Protein AF-A0A4Z2B6G8-F1 (afdb_monomer_lite)

Organism: NCBI:txid433685

InterPro domains:
  IPR023298 P-type ATPase, transmembrane domain superfamily [SSF81665] (41-210)
  IPR032630 P-type ATPase, C-terminal [PF16212] (20-217)

Structure (mmCIF, N/CA/C/O backbone):
data_AF-A0A4Z2B6G8-F1
#
_entry.id   AF-A0A4Z2B6G8-F1
#
loop_
_atom_site.group_PDB
_atom_site.id
_atom_site.type_symbol
_atom_site.label_atom_id
_atom_site.label_alt_id
_atom_site.label_comp_id
_atom_site.label_asym_id
_atom_site.label_entity_id
_atom_site.label_seq_id
_atom_site.pdbx_PDB_ins_code
_atom_site.Cartn_x
_atom_site.Cartn_y
_atom_site.Cartn_z
_atom_site.occupancy
_atom_site.B_iso_or_equiv
_atom_site.auth_seq_id
_atom_site.auth_comp_id
_atom_site.auth_asym_id
_atom_site.auth_atom_id
_atom_site.pdbx_PDB_model_num
ATOM 1 N N . MET A 1 1 ? 1.665 -6.417 37.816 1.00 79.56 1 MET A N 1
ATOM 2 C CA . MET A 1 1 ? 0.608 -7.002 36.961 1.00 79.56 1 MET A CA 1
ATOM 3 C C . MET A 1 1 ? 0.430 -6.187 35.689 1.00 79.56 1 MET A C 1
ATOM 5 O O . MET A 1 1 ? 0.751 -6.714 34.642 1.00 79.56 1 MET A O 1
ATOM 9 N N . ILE A 1 2 ? 0.016 -4.914 35.766 1.00 81.12 2 ILE A N 1
ATOM 10 C CA . ILE A 1 2 ? -0.262 -4.087 34.571 1.00 81.12 2 ILE A CA 1
ATOM 11 C C . ILE A 1 2 ? 0.989 -3.853 33.702 1.00 81.12 2 ILE A C 1
ATOM 13 O O . ILE A 1 2 ? 0.900 -4.005 32.498 1.00 81.12 2 ILE A O 1
ATOM 17 N N . GLN A 1 3 ? 2.161 -3.611 34.301 1.00 87.44 3 GLN A N 1
ATOM 18 C CA . GLN A 1 3 ? 3.431 -3.447 33.564 1.00 87.44 3 GLN A CA 1
ATOM 19 C C . GLN A 1 3 ? 4.037 -4.756 33.021 1.00 87.44 3 GLN A C 1
ATOM 21 O O . GLN A 1 3 ? 5.041 -4.718 32.323 1.00 87.44 3 GLN A O 1
ATOM 26 N N . VAL A 1 4 ? 3.491 -5.915 33.408 1.00 91.56 4 VAL A N 1
ATOM 27 C CA . VAL A 1 4 ? 3.991 -7.238 32.979 1.00 91.56 4 VAL A CA 1
ATOM 28 C C . VAL A 1 4 ? 3.137 -7.802 31.837 1.00 91.56 4 VAL A C 1
ATOM 30 O O . VAL A 1 4 ? 3.554 -8.742 31.174 1.00 91.56 4 VAL A O 1
ATOM 33 N N . ALA A 1 5 ? 1.940 -7.252 31.616 1.00 90.94 5 ALA A N 1
ATOM 34 C CA . ALA A 1 5 ? 1.075 -7.625 30.504 1.00 90.94 5 ALA A CA 1
ATOM 35 C C . ALA A 1 5 ? 1.494 -6.888 29.222 1.00 90.94 5 ALA A C 1
ATOM 37 O O . ALA A 1 5 ? 1.992 -5.769 29.303 1.00 90.94 5 ALA A O 1
ATOM 38 N N . ASP A 1 6 ? 1.218 -7.480 28.055 1.00 91.94 6 ASP A N 1
ATOM 39 C CA . ASP A 1 6 ? 1.527 -6.867 26.751 1.00 91.94 6 ASP A CA 1
ATOM 40 C C . ASP A 1 6 ? 0.758 -5.561 26.505 1.00 91.94 6 ASP A C 1
ATOM 42 O O . ASP A 1 6 ? 1.212 -4.696 25.762 1.00 91.94 6 ASP A O 1
ATOM 46 N N . VAL A 1 7 ? -0.422 -5.427 27.122 1.00 93.12 7 VAL A N 1
ATOM 47 C CA . VAL A 1 7 ? -1.233 -4.207 27.095 1.00 93.12 7 VAL A CA 1
ATOM 48 C C . VAL A 1 7 ? -1.781 -3.942 28.493 1.00 93.12 7 VAL A C 1
ATOM 50 O O . VAL A 1 7 ? -2.583 -4.715 29.029 1.00 93.12 7 VAL A O 1
ATOM 53 N N . GLY A 1 8 ? -1.375 -2.824 29.087 1.00 93.75 8 GLY A N 1
ATOM 54 C CA . GLY A 1 8 ? -1.833 -2.373 30.392 1.00 93.75 8 GLY A CA 1
ATOM 55 C C . GLY A 1 8 ? -3.041 -1.443 30.292 1.00 93.75 8 GLY A C 1
ATOM 56 O O . GLY A 1 8 ? -2.955 -0.367 29.705 1.00 93.75 8 GLY A O 1
ATOM 57 N N . VAL A 1 9 ? -4.163 -1.798 30.928 1.00 93.81 9 VAL A N 1
ATOM 58 C CA . VAL A 1 9 ? -5.347 -0.920 31.012 1.00 93.81 9 VAL A CA 1
ATOM 59 C C . VAL A 1 9 ? -5.620 -0.523 32.461 1.00 93.81 9 VAL A C 1
ATOM 61 O O . VAL A 1 9 ? -5.923 -1.370 33.302 1.00 93.81 9 VAL A O 1
ATOM 64 N N . GLY A 1 10 ? -5.530 0.773 32.755 1.00 93.00 10 GLY A N 1
ATOM 65 C CA . GLY A 1 10 ? -5.792 1.354 34.067 1.00 93.00 10 GLY A CA 1
ATOM 66 C C . GLY A 1 10 ? -7.204 1.927 34.167 1.00 93.00 10 GLY A C 1
ATOM 67 O O . GLY A 1 10 ? -7.692 2.582 33.245 1.00 93.00 10 GLY A O 1
ATOM 68 N N . ILE A 1 11 ? -7.871 1.714 35.305 1.00 92.38 11 ILE A N 1
ATOM 69 C CA . ILE A 1 11 ? -9.187 2.308 35.577 1.00 92.38 11 ILE A CA 1
ATOM 70 C C . ILE A 1 11 ? -9.002 3.590 36.392 1.00 92.38 11 ILE A C 1
ATOM 72 O O . ILE A 1 11 ? -8.518 3.550 37.522 1.00 92.38 11 ILE A O 1
ATOM 76 N N . SER A 1 12 ? -9.405 4.726 35.825 1.00 87.62 12 SER A N 1
ATOM 77 C CA . SER A 1 12 ? -9.367 6.028 36.489 1.00 87.62 12 SER A CA 1
ATOM 78 C C . SER A 1 12 ? -10.466 6.133 37.541 1.00 87.62 12 SER A C 1
ATOM 80 O O . SER A 1 12 ? -11.657 6.065 37.241 1.00 87.62 12 SER A O 1
ATOM 82 N N . GLY A 1 13 ? -10.039 6.294 38.790 1.00 83.56 13 GLY A N 1
ATOM 83 C CA . GLY A 1 13 ? -10.876 6.526 39.960 1.00 83.56 13 GLY A CA 1
ATOM 84 C C . GLY A 1 13 ? -10.099 7.320 41.010 1.00 83.56 13 GLY A C 1
ATOM 85 O O . GLY A 1 13 ? -8.887 7.490 40.884 1.00 83.56 13 GLY A O 1
ATOM 86 N N . GLN A 1 14 ? -10.792 7.791 42.048 1.00 74.50 14 GLN A N 1
ATOM 87 C CA . GLN A 1 14 ? -10.203 8.631 43.106 1.00 74.50 14 GLN A CA 1
ATOM 88 C C . GLN A 1 14 ? -9.035 7.947 43.843 1.00 74.50 14 GLN A C 1
ATOM 90 O O . GLN A 1 14 ? -8.103 8.615 44.272 1.00 74.50 14 GLN A O 1
ATOM 95 N N . GLU A 1 15 ? -9.045 6.615 43.931 1.00 74.50 15 GLU A N 1
ATOM 96 C CA . GLU A 1 15 ? -8.042 5.827 44.666 1.00 74.50 15 GLU A CA 1
ATOM 97 C C . GLU A 1 15 ? -6.977 5.188 43.749 1.00 74.50 15 GLU A C 1
ATOM 99 O O . GLU A 1 15 ? -5.921 4.765 44.207 1.00 74.50 15 GLU A O 1
ATOM 104 N N . GLY A 1 16 ? -7.229 5.126 42.436 1.00 71.31 16 GLY A N 1
ATOM 105 C CA . GLY A 1 16 ? -6.481 4.288 41.488 1.00 71.31 16 GLY A CA 1
ATOM 106 C C . GLY A 1 16 ? -5.464 5.012 40.599 1.00 71.31 16 GLY A C 1
ATOM 107 O O . GLY A 1 16 ? -5.000 4.424 39.622 1.00 71.31 16 GLY A O 1
ATOM 108 N N . MET A 1 17 ? -5.117 6.274 40.885 1.00 84.00 17 MET A N 1
ATOM 109 C CA . MET A 1 17 ? -4.319 7.116 39.973 1.00 84.00 17 MET A CA 1
ATOM 110 C C . MET A 1 17 ? -2.949 6.507 39.623 1.00 84.00 17 MET A C 1
ATOM 112 O O . MET A 1 17 ? -2.495 6.622 38.487 1.00 84.00 17 MET A O 1
ATOM 116 N N . GLN A 1 18 ? -2.310 5.800 40.561 1.00 86.75 18 GLN A N 1
ATOM 117 C CA . GLN A 1 18 ? -1.013 5.155 40.315 1.00 86.75 18 GLN A CA 1
ATOM 118 C C . GLN A 1 18 ? -1.088 4.059 39.242 1.00 86.75 18 GLN A C 1
ATOM 120 O O . GLN A 1 18 ? -0.186 3.953 38.415 1.00 86.75 18 GLN A O 1
ATOM 125 N N . ALA A 1 19 ? -2.174 3.278 39.207 1.00 87.12 19 ALA A N 1
ATOM 126 C CA . ALA A 1 19 ? -2.364 2.236 38.199 1.00 87.12 19 ALA A CA 1
ATOM 127 C C . ALA A 1 19 ? -2.596 2.827 36.801 1.00 87.12 19 ALA A C 1
ATOM 129 O O . ALA A 1 19 ? -2.151 2.253 35.814 1.00 87.12 19 ALA A O 1
ATOM 130 N N . VAL A 1 20 ? -3.252 3.988 36.726 1.00 90.31 20 VAL A N 1
ATOM 131 C CA . VAL A 1 20 ? -3.490 4.712 35.470 1.00 90.31 20 VAL A CA 1
ATOM 132 C C . VAL A 1 20 ? -2.199 5.293 34.902 1.00 90.31 20 VAL A C 1
ATOM 134 O O . VAL A 1 20 ? -1.940 5.153 33.712 1.00 90.31 20 VAL A O 1
ATOM 137 N N . MET A 1 21 ? -1.368 5.905 35.751 1.00 89.19 21 MET A N 1
ATOM 138 C CA . MET A 1 21 ? -0.072 6.461 35.339 1.00 89.19 21 MET A CA 1
ATOM 139 C C . MET A 1 21 ? 0.909 5.387 34.852 1.00 89.19 21 MET A C 1
ATOM 141 O O . MET A 1 21 ? 1.820 5.694 34.092 1.00 89.19 21 MET A O 1
ATOM 145 N N . ALA A 1 22 ? 0.718 4.138 35.280 1.00 89.75 22 ALA A N 1
ATOM 146 C CA . ALA A 1 22 ? 1.527 2.991 34.880 1.00 89.75 22 ALA A CA 1
ATOM 147 C C . ALA A 1 22 ? 0.883 2.129 33.769 1.00 89.75 22 ALA A C 1
ATOM 149 O O . ALA A 1 22 ? 1.360 1.019 33.536 1.00 89.75 22 ALA A O 1
ATOM 150 N N . SER A 1 23 ? -0.200 2.591 33.128 1.00 93.19 23 SER A N 1
ATOM 151 C CA . SER A 1 23 ? -0.947 1.854 32.091 1.00 93.19 23 SER A CA 1
ATOM 152 C C . SER A 1 23 ? -0.874 2.528 30.718 1.00 93.19 23 SER A C 1
ATOM 154 O O . SER A 1 23 ? -0.792 3.751 30.652 1.00 93.19 23 SER A O 1
ATOM 156 N N . ASP A 1 24 ? -0.985 1.750 29.637 1.00 93.62 24 ASP A N 1
ATOM 157 C CA . ASP A 1 24 ? -1.007 2.255 28.254 1.00 93.62 24 ASP A CA 1
ATOM 158 C C . ASP A 1 24 ? -2.326 2.966 27.925 1.00 93.62 24 ASP A C 1
ATOM 160 O O . ASP A 1 24 ? -2.352 3.975 27.220 1.00 93.62 24 ASP A O 1
ATOM 164 N N . PHE A 1 25 ? -3.439 2.452 28.463 1.00 93.69 25 PHE A N 1
ATOM 165 C CA . PHE A 1 25 ? -4.771 3.028 28.284 1.00 93.69 25 PHE A CA 1
ATOM 166 C C . PHE A 1 25 ? -5.443 3.332 29.621 1.00 93.69 25 PHE A C 1
ATOM 168 O O . PHE A 1 25 ? -5.613 2.455 30.466 1.00 93.69 25 PHE A O 1
ATOM 175 N N . ALA A 1 26 ? -5.931 4.564 29.763 1.00 93.12 26 ALA A N 1
ATOM 176 C CA . ALA A 1 26 ? -6.706 5.018 30.910 1.00 93.12 26 ALA A CA 1
ATOM 177 C C . ALA A 1 26 ? -8.209 5.012 30.591 1.00 93.12 26 ALA A C 1
ATOM 179 O O . ALA A 1 26 ? -8.680 5.788 29.758 1.00 93.12 26 ALA A O 1
ATOM 180 N N . LEU A 1 27 ? -8.990 4.171 31.271 1.00 93.50 27 LEU A N 1
ATOM 181 C CA . LEU A 1 27 ? -10.445 4.112 31.117 1.00 93.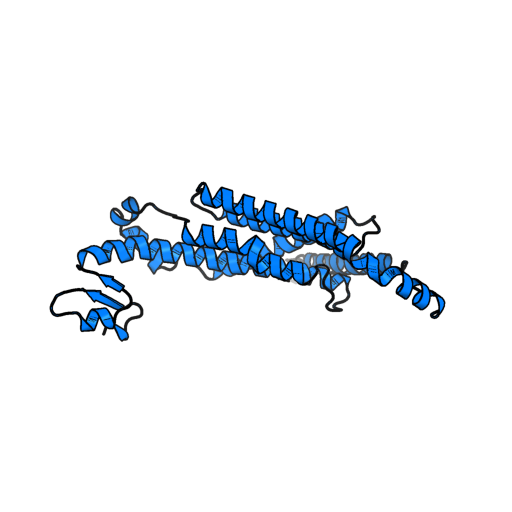50 27 LEU A CA 1
ATOM 182 C C . LEU A 1 27 ? -11.157 4.607 32.381 1.00 93.50 27 LEU A C 1
ATOM 184 O O . LEU A 1 27 ? -10.806 4.192 33.477 1.00 93.50 27 LEU A O 1
ATOM 188 N N . PRO A 1 28 ? -12.224 5.416 32.282 1.00 91.62 28 PRO A N 1
ATOM 189 C CA . PRO A 1 28 ? -12.945 5.884 33.469 1.00 91.62 28 PRO A CA 1
ATOM 190 C C . PRO A 1 28 ? -13.814 4.799 34.129 1.00 91.62 28 PRO A C 1
ATOM 192 O O . PRO A 1 28 ? -14.130 4.888 35.310 1.00 91.62 28 PRO A O 1
ATOM 195 N N . ARG A 1 29 ? -14.259 3.780 33.378 1.00 91.81 29 ARG A N 1
ATOM 196 C CA . ARG A 1 29 ? -15.064 2.649 33.880 1.00 91.81 29 ARG A CA 1
ATOM 197 C C . ARG A 1 29 ? -14.800 1.396 33.052 1.00 91.81 29 ARG A C 1
ATOM 199 O O . ARG A 1 29 ? -14.614 1.494 31.840 1.00 91.81 29 ARG A O 1
ATOM 206 N N . PHE A 1 30 ? -14.926 0.222 33.674 1.00 91.94 30 PHE A N 1
ATOM 207 C CA . PHE A 1 30 ? -14.687 -1.072 33.017 1.00 91.94 30 PHE A CA 1
ATOM 208 C C . PHE A 1 30 ? -15.581 -1.324 31.789 1.00 91.94 30 PHE A C 1
ATOM 210 O O . PHE A 1 30 ? -15.137 -1.926 30.821 1.00 91.94 30 PHE A O 1
ATOM 217 N N . ARG A 1 31 ? -16.811 -0.784 31.749 1.00 91.75 31 ARG A N 1
ATOM 218 C CA . ARG A 1 31 ? -17.720 -0.945 30.593 1.00 91.75 31 ARG A CA 1
ATOM 219 C C . ARG A 1 31 ? -17.148 -0.445 29.258 1.00 91.75 31 ARG A C 1
ATOM 221 O O . ARG A 1 31 ? -17.596 -0.888 28.207 1.00 91.75 31 ARG A O 1
ATOM 228 N N . TYR A 1 32 ? -16.197 0.492 29.279 1.00 93.19 32 TYR A N 1
ATOM 229 C CA . TYR A 1 32 ? -15.577 1.012 28.056 1.00 93.19 32 TYR A CA 1
ATOM 230 C C . TYR A 1 32 ? -14.506 0.078 27.486 1.00 93.19 32 TYR A C 1
ATOM 232 O O . TYR A 1 32 ? -14.171 0.202 26.309 1.00 93.19 32 TYR A O 1
ATOM 240 N N . LEU A 1 33 ? -14.039 -0.897 28.273 1.00 93.69 33 LEU A N 1
ATOM 241 C CA . LEU A 1 33 ? -13.072 -1.897 27.830 1.00 93.69 33 LEU A CA 1
ATOM 242 C C . LEU A 1 33 ? -13.621 -2.731 26.669 1.00 93.69 33 LEU A C 1
ATOM 244 O O . LEU A 1 33 ? -12.900 -2.991 25.712 1.00 93.69 33 LEU A O 1
ATOM 248 N N . GLN A 1 34 ? -14.916 -3.065 26.702 1.00 92.31 34 GLN A N 1
ATOM 249 C CA . GLN A 1 34 ? -15.580 -3.793 25.618 1.00 92.31 34 GLN A CA 1
ATOM 250 C C . GLN A 1 34 ? -15.470 -3.044 24.280 1.00 92.31 34 GLN A C 1
ATOM 252 O O . GLN A 1 34 ? -15.134 -3.642 23.264 1.00 92.31 34 GLN A O 1
ATOM 257 N N . LYS A 1 35 ? -15.710 -1.725 24.270 1.00 93.00 35 LYS A N 1
ATOM 258 C CA . LYS A 1 35 ? -15.603 -0.901 23.054 1.00 93.00 35 LYS A CA 1
ATOM 259 C C . LYS A 1 35 ? -14.148 -0.682 22.630 1.00 93.00 35 LYS A C 1
ATOM 261 O O . LYS A 1 35 ? -13.879 -0.582 21.434 1.00 93.00 35 LYS A O 1
ATOM 266 N N . LEU A 1 36 ? -13.222 -0.581 23.581 1.00 94.06 36 LEU A N 1
ATOM 267 C CA . LEU A 1 36 ? -11.797 -0.453 23.281 1.00 94.06 36 LEU A CA 1
ATOM 268 C C . LEU A 1 36 ? -11.283 -1.715 22.572 1.00 94.06 36 LEU A C 1
ATOM 270 O O . LEU A 1 36 ? -10.748 -1.611 21.476 1.00 94.06 36 LEU A O 1
ATOM 274 N N . LEU A 1 37 ? -11.525 -2.899 23.138 1.00 92.94 37 LEU A N 1
ATOM 275 C CA . LEU A 1 37 ? -11.052 -4.164 22.570 1.00 92.94 37 LEU A CA 1
ATOM 276 C C . LEU A 1 37 ? -11.779 -4.537 21.274 1.00 92.94 37 LEU A C 1
ATOM 278 O O . LEU A 1 37 ? -11.130 -4.694 20.244 1.00 92.94 37 LEU A O 1
ATOM 282 N N . LEU A 1 38 ? -13.114 -4.641 21.304 1.00 92.50 38 LEU A N 1
ATOM 283 C CA . LEU A 1 38 ? -13.868 -5.185 20.168 1.00 92.50 38 LEU A CA 1
ATOM 284 C C . LEU A 1 38 ? -13.871 -4.257 18.953 1.00 92.50 38 LEU A C 1
ATOM 286 O O . LEU A 1 38 ? -13.858 -4.739 17.832 1.00 92.50 38 LEU A O 1
ATOM 290 N N . VAL A 1 39 ? -13.905 -2.936 19.157 1.00 93.00 39 VAL A N 1
ATOM 291 C CA . VAL A 1 39 ? -13.969 -1.984 18.036 1.00 93.00 39 VAL A CA 1
ATOM 292 C C . VAL A 1 39 ? -12.578 -1.483 17.668 1.00 93.00 39 VAL A C 1
ATOM 294 O O . VAL A 1 39 ? -12.147 -1.646 16.532 1.00 93.00 39 VAL A O 1
ATOM 297 N N . HIS A 1 40 ? -11.856 -0.879 18.617 1.00 93.00 40 HIS A N 1
ATOM 298 C CA . HIS A 1 40 ? -10.568 -0.255 18.296 1.00 93.00 40 HIS A CA 1
ATOM 299 C C . HIS A 1 40 ? -9.459 -1.293 18.131 1.00 93.00 40 HIS A C 1
ATOM 301 O O . HIS A 1 40 ? -8.622 -1.122 17.252 1.00 93.00 40 HIS A O 1
ATOM 307 N N . GLY A 1 41 ? -9.468 -2.371 18.921 1.00 92.12 41 GLY A N 1
ATOM 308 C CA . GLY A 1 41 ? -8.518 -3.474 18.772 1.00 92.12 41 GLY A CA 1
ATOM 309 C C . GLY A 1 41 ? -8.654 -4.171 17.419 1.00 92.12 41 GLY A C 1
ATOM 310 O O . GLY A 1 41 ? -7.654 -4.327 16.724 1.00 92.12 41 GLY A O 1
ATOM 311 N N . HIS A 1 42 ? -9.885 -4.502 17.013 1.00 91.88 42 HIS A N 1
ATOM 312 C CA . HIS A 1 42 ? -10.171 -5.122 15.712 1.00 91.88 42 HIS A CA 1
ATOM 313 C C . HIS A 1 42 ? -9.720 -4.242 14.541 1.00 91.88 42 HIS A C 1
ATOM 315 O O . HIS A 1 42 ? -8.923 -4.669 13.710 1.00 91.88 42 HIS A O 1
ATOM 321 N N . TRP A 1 43 ? -10.136 -2.970 14.526 1.00 91.75 43 TRP A N 1
ATOM 322 C CA . TRP A 1 43 ? -9.721 -2.039 13.474 1.00 91.75 43 TRP A CA 1
ATOM 323 C C . TRP A 1 43 ? -8.213 -1.813 13.445 1.00 91.75 43 TRP A C 1
ATOM 325 O O . TRP A 1 43 ? -7.636 -1.756 12.366 1.00 91.75 43 TRP A O 1
ATOM 335 N N . CYS A 1 44 ? -7.566 -1.660 14.604 1.00 91.88 44 CYS A N 1
ATOM 336 C CA . CYS A 1 44 ? -6.120 -1.457 14.674 1.00 91.88 44 CYS A CA 1
ATOM 337 C C . CYS A 1 44 ? -5.368 -2.665 14.107 1.00 91.88 44 CYS A C 1
ATOM 339 O O . CYS A 1 44 ? -4.454 -2.488 13.305 1.00 91.88 44 CYS A O 1
ATOM 341 N N . TYR A 1 45 ? -5.793 -3.878 14.470 1.00 91.25 45 TYR A N 1
ATOM 342 C CA . TYR A 1 45 ? -5.201 -5.114 13.971 1.00 91.25 45 TYR A CA 1
ATOM 343 C C . TYR A 1 45 ? -5.335 -5.243 12.448 1.00 91.25 45 TYR A C 1
ATOM 345 O O . TYR A 1 45 ? -4.320 -5.356 11.763 1.00 91.25 45 TYR A O 1
ATOM 353 N N . SER A 1 46 ? -6.557 -5.134 11.915 1.00 89.56 46 SER A N 1
ATOM 354 C CA . SER A 1 46 ? -6.829 -5.236 10.473 1.00 89.56 46 SER A CA 1
ATOM 355 C C . SER A 1 46 ? -6.060 -4.183 9.662 1.00 89.56 46 SER A C 1
ATOM 357 O O . SER A 1 46 ? -5.359 -4.494 8.695 1.00 89.56 46 SER A O 1
ATOM 359 N N . ARG A 1 47 ? -6.097 -2.921 10.111 1.00 91.81 47 ARG A N 1
ATOM 360 C CA . ARG A 1 47 ? -5.371 -1.807 9.482 1.00 91.81 47 ARG A CA 1
ATOM 361 C C . ARG A 1 47 ? -3.872 -2.032 9.448 1.00 91.81 47 ARG A C 1
ATOM 363 O O . ARG A 1 47 ? -3.246 -1.823 8.412 1.00 91.81 47 ARG A O 1
ATOM 370 N N . LEU A 1 48 ? -3.293 -2.429 10.580 1.00 91.69 48 LEU A N 1
ATOM 371 C CA . LEU A 1 48 ? -1.856 -2.633 10.691 1.00 91.69 48 LEU A CA 1
ATOM 372 C C . LEU A 1 48 ? -1.405 -3.821 9.834 1.00 91.69 48 LEU A C 1
ATOM 374 O O . LEU A 1 48 ? -0.406 -3.703 9.129 1.00 91.69 48 LEU A O 1
ATOM 378 N N . ALA A 1 49 ? -2.163 -4.920 9.837 1.00 90.81 49 ALA A N 1
ATOM 379 C CA . ALA A 1 49 ? -1.899 -6.093 9.009 1.00 90.81 49 ALA A CA 1
ATOM 380 C C . ALA A 1 49 ? -1.860 -5.741 7.513 1.00 90.81 49 ALA A C 1
ATOM 382 O O . ALA A 1 49 ? -0.853 -5.989 6.844 1.00 90.81 49 ALA A O 1
ATOM 383 N N . ASN A 1 50 ? -2.914 -5.094 7.007 1.00 90.06 50 ASN A N 1
ATOM 384 C CA . ASN A 1 50 ? -3.010 -4.701 5.599 1.00 90.06 50 ASN A CA 1
ATOM 385 C C . ASN A 1 50 ? -1.956 -3.644 5.230 1.00 90.06 50 ASN A C 1
ATOM 387 O O . ASN A 1 50 ? -1.313 -3.741 4.184 1.00 90.06 50 ASN A O 1
ATOM 391 N N . MET A 1 51 ? -1.700 -2.671 6.114 1.00 91.81 51 MET A N 1
ATOM 392 C CA . MET A 1 51 ? -0.687 -1.637 5.885 1.00 91.81 51 MET A CA 1
ATOM 393 C C . MET A 1 51 ? 0.726 -2.224 5.776 1.00 91.81 51 MET A C 1
ATOM 395 O O . MET A 1 51 ? 1.494 -1.776 4.921 1.00 91.81 51 MET A O 1
ATOM 399 N N . ILE A 1 52 ? 1.075 -3.205 6.616 1.00 92.25 52 ILE A N 1
ATOM 400 C CA . ILE A 1 52 ? 2.387 -3.868 6.594 1.00 92.25 52 ILE A CA 1
ATOM 401 C C . ILE A 1 52 ? 2.536 -4.741 5.343 1.00 92.25 52 ILE A C 1
ATOM 403 O O . ILE A 1 52 ? 3.567 -4.655 4.675 1.00 92.25 52 ILE A O 1
ATOM 407 N N . LEU A 1 53 ? 1.525 -5.544 4.993 1.00 92.12 53 LEU A N 1
ATOM 408 C CA . LEU A 1 53 ? 1.556 -6.372 3.778 1.00 92.12 53 LEU A CA 1
ATOM 409 C C . LEU A 1 53 ? 1.771 -5.511 2.531 1.00 92.12 53 LEU A C 1
ATOM 411 O O . LEU A 1 53 ? 2.684 -5.769 1.745 1.00 92.12 53 LEU A O 1
ATOM 415 N N . TYR A 1 54 ? 1.009 -4.425 2.414 1.00 92.44 54 TYR A N 1
ATOM 416 C CA . TYR A 1 54 ? 1.146 -3.485 1.311 1.00 92.44 54 TYR A CA 1
ATOM 417 C C . TYR A 1 54 ? 2.495 -2.739 1.330 1.00 92.44 54 TYR A C 1
ATOM 419 O O . TYR A 1 54 ? 3.081 -2.470 0.279 1.00 92.44 54 TYR A O 1
ATOM 427 N N . PHE A 1 55 ? 3.040 -2.428 2.515 1.00 92.62 55 PHE A N 1
ATOM 428 C CA . PHE A 1 55 ? 4.376 -1.834 2.632 1.00 92.62 55 PHE A CA 1
ATOM 429 C C . PHE A 1 55 ? 5.450 -2.751 2.041 1.00 92.62 55 PHE A C 1
ATOM 431 O O . PHE A 1 55 ? 6.300 -2.285 1.283 1.00 92.62 55 PHE A O 1
ATOM 438 N N . PHE A 1 56 ? 5.416 -4.045 2.358 1.00 93.25 56 PHE A N 1
ATOM 439 C CA . PHE A 1 56 ? 6.360 -4.997 1.779 1.00 93.25 56 PHE A CA 1
ATOM 440 C C . PHE A 1 56 ? 6.158 -5.153 0.277 1.00 93.25 56 PHE A C 1
ATOM 442 O O . PHE A 1 56 ? 7.137 -5.090 -0.462 1.00 93.25 56 PHE A O 1
ATOM 449 N N . TYR A 1 57 ? 4.906 -5.268 -0.168 1.00 94.12 57 TYR A N 1
ATOM 450 C CA . TYR A 1 57 ? 4.543 -5.354 -1.580 1.00 94.12 57 TYR A CA 1
ATOM 451 C C . TYR A 1 57 ? 5.143 -4.199 -2.403 1.00 94.12 57 TYR A C 1
ATOM 453 O O . TYR A 1 57 ? 5.914 -4.434 -3.336 1.00 94.12 57 TYR A O 1
ATOM 461 N N . LYS A 1 58 ? 4.875 -2.939 -2.024 1.00 93.44 58 LYS A N 1
ATOM 462 C CA . LYS A 1 58 ? 5.326 -1.775 -2.807 1.00 93.44 58 LYS A CA 1
ATOM 463 C C . LYS A 1 58 ? 6.853 -1.653 -2.856 1.00 93.44 58 LYS A C 1
ATOM 465 O O . LYS A 1 58 ? 7.412 -1.294 -3.889 1.00 93.44 58 LYS A O 1
ATOM 470 N N . ASN A 1 59 ? 7.532 -1.952 -1.743 1.00 93.38 59 ASN A N 1
ATOM 471 C CA . ASN A 1 59 ? 8.989 -1.857 -1.660 1.00 93.38 59 ASN A CA 1
ATOM 472 C C . ASN A 1 59 ? 9.645 -2.980 -2.466 1.00 93.38 59 ASN A C 1
ATOM 474 O O . ASN A 1 59 ? 10.585 -2.725 -3.214 1.00 93.38 59 ASN A O 1
ATOM 478 N N . ALA A 1 60 ? 9.123 -4.204 -2.360 1.00 94.69 60 ALA A N 1
ATOM 479 C CA . ALA A 1 60 ? 9.592 -5.336 -3.145 1.00 94.69 60 ALA A CA 1
ATOM 480 C C . ALA A 1 60 ? 9.419 -5.089 -4.644 1.00 94.69 60 ALA A C 1
ATOM 482 O O . ALA A 1 60 ? 10.362 -5.300 -5.399 1.00 94.69 60 ALA A O 1
ATOM 483 N N . MET A 1 61 ? 8.262 -4.570 -5.065 1.00 94.31 61 MET A N 1
ATOM 484 C CA . MET A 1 61 ? 8.005 -4.225 -6.462 1.00 94.31 61 MET A CA 1
ATOM 485 C C . MET A 1 61 ? 9.015 -3.191 -6.982 1.00 94.31 61 MET A C 1
ATOM 487 O O . MET A 1 61 ? 9.565 -3.360 -8.070 1.00 94.31 61 MET A O 1
ATOM 491 N N . PHE A 1 62 ? 9.299 -2.143 -6.201 1.00 91.31 62 PHE A N 1
ATOM 492 C CA . PHE A 1 62 ? 10.246 -1.097 -6.591 1.00 91.31 62 PHE A CA 1
ATOM 493 C C . PHE A 1 62 ? 11.695 -1.606 -6.665 1.00 91.31 62 PHE A C 1
ATOM 495 O O . PHE A 1 62 ? 12.412 -1.315 -7.621 1.00 91.31 62 PHE A O 1
ATOM 502 N N . VAL A 1 63 ? 12.130 -2.409 -5.689 1.00 92.31 63 VAL A N 1
ATOM 503 C CA . VAL A 1 63 ? 13.469 -3.022 -5.696 1.00 92.31 63 VAL A CA 1
ATOM 504 C C . VAL A 1 63 ? 13.608 -4.026 -6.842 1.00 92.31 63 VAL A C 1
ATOM 506 O O . VAL A 1 63 ? 14.624 -4.022 -7.535 1.00 92.31 63 VAL A O 1
ATOM 509 N N . ALA A 1 64 ? 12.583 -4.846 -7.087 1.00 93.62 64 ALA A N 1
ATOM 510 C CA . ALA A 1 64 ? 12.569 -5.809 -8.182 1.00 93.62 64 ALA A CA 1
ATOM 511 C C . ALA A 1 64 ? 12.662 -5.115 -9.552 1.00 93.62 64 ALA A C 1
ATOM 513 O O . ALA A 1 64 ? 13.375 -5.586 -10.431 1.00 93.62 64 ALA A O 1
ATOM 514 N N . LEU A 1 65 ? 12.044 -3.942 -9.714 1.00 92.19 65 LEU A N 1
ATOM 515 C CA . LEU A 1 65 ? 12.165 -3.123 -10.925 1.00 92.19 65 LEU A CA 1
ATOM 516 C C . LEU A 1 65 ? 13.626 -2.729 -11.211 1.00 92.19 65 LEU A C 1
ATOM 518 O O . LEU A 1 65 ? 14.108 -2.905 -12.331 1.00 92.19 65 LEU A O 1
ATOM 522 N N . ILE A 1 66 ? 14.359 -2.260 -10.196 1.00 90.75 66 ILE A N 1
ATOM 523 C CA . ILE A 1 66 ? 15.791 -1.937 -10.331 1.00 90.75 66 ILE A CA 1
ATOM 524 C C . ILE A 1 66 ? 16.613 -3.207 -10.581 1.00 90.75 66 ILE A C 1
ATOM 526 O O . ILE A 1 66 ? 17.566 -3.181 -11.358 1.00 90.75 66 ILE A O 1
ATOM 530 N N . PHE A 1 67 ? 16.242 -4.323 -9.951 1.00 91.44 67 PHE A N 1
ATOM 531 C CA . PHE A 1 67 ? 16.883 -5.620 -10.151 1.00 91.44 67 PHE A CA 1
ATOM 532 C C . PHE A 1 67 ? 16.773 -6.104 -11.604 1.00 91.44 67 PHE A C 1
ATOM 534 O O . PHE A 1 67 ? 17.783 -6.513 -12.174 1.00 91.44 67 PHE A O 1
ATOM 541 N N . TRP A 1 68 ? 15.604 -5.979 -12.243 1.00 90.38 68 TRP A N 1
ATOM 542 C CA . TRP A 1 68 ? 15.435 -6.323 -13.660 1.00 90.38 68 TRP A CA 1
ATOM 543 C C . TRP A 1 68 ? 16.354 -5.512 -14.570 1.00 90.38 68 TRP A C 1
ATOM 545 O O . TRP A 1 68 ? 16.956 -6.061 -15.492 1.00 90.38 68 TRP A O 1
ATOM 555 N N . TYR A 1 69 ? 16.533 -4.226 -14.265 1.00 88.31 69 TYR A N 1
ATOM 556 C CA . TYR A 1 69 ? 17.455 -3.361 -14.994 1.00 88.31 69 TYR A CA 1
ATOM 557 C C . TYR A 1 69 ? 18.922 -3.818 -14.884 1.00 88.31 69 TYR A C 1
ATOM 559 O O . TYR A 1 69 ? 19.666 -3.743 -15.865 1.00 88.31 69 TYR A O 1
ATOM 567 N N . GLN A 1 70 ? 19.343 -4.372 -13.738 1.00 90.38 70 GLN A N 1
ATOM 568 C CA . GLN A 1 70 ? 20.734 -4.810 -13.545 1.00 90.38 70 GLN A CA 1
ATOM 569 C C . GLN A 1 70 ? 21.178 -5.895 -14.532 1.00 90.38 70 GLN A C 1
ATOM 571 O O . GLN A 1 70 ? 22.347 -5.904 -14.928 1.00 90.38 70 GLN A O 1
ATOM 576 N N . PHE A 1 71 ? 20.269 -6.765 -14.983 1.00 88.50 71 PHE A N 1
ATOM 577 C CA . PHE A 1 71 ? 20.593 -7.777 -15.993 1.00 88.50 71 PHE A CA 1
ATOM 578 C C . PHE A 1 71 ? 21.049 -7.156 -17.320 1.00 88.50 71 PHE A C 1
ATOM 580 O O . PHE A 1 71 ? 21.948 -7.687 -17.969 1.00 88.50 71 PHE A O 1
ATOM 587 N N . TYR A 1 72 ? 20.493 -6.002 -17.698 1.00 82.69 72 TYR A N 1
ATOM 588 C CA . TYR A 1 72 ? 20.843 -5.310 -18.943 1.00 82.69 72 TYR A CA 1
ATOM 589 C C . TYR A 1 72 ? 22.145 -4.513 -18.813 1.00 82.69 72 TYR A C 1
ATOM 591 O O . TYR A 1 72 ? 22.958 -4.461 -19.741 1.00 82.69 72 TYR A O 1
ATOM 599 N N . CYS A 1 73 ? 22.416 -3.958 -17.632 1.00 83.44 73 CYS A N 1
ATOM 600 C CA . CYS A 1 73 ? 23.654 -3.224 -17.369 1.00 83.44 73 CYS A CA 1
ATOM 601 C C . CYS A 1 73 ? 24.855 -4.116 -17.030 1.00 83.44 73 CYS A C 1
ATOM 603 O O . CYS A 1 73 ? 25.969 -3.610 -16.903 1.00 83.44 73 CYS A O 1
ATOM 605 N N . GLY A 1 74 ? 24.669 -5.437 -16.947 1.00 85.56 74 GLY A N 1
ATOM 606 C CA . GLY A 1 74 ? 25.725 -6.375 -16.566 1.00 85.56 74 GLY A CA 1
ATOM 607 C C . GLY A 1 74 ? 26.137 -6.229 -15.100 1.00 85.56 74 GLY A C 1
ATOM 608 O O . GLY A 1 74 ? 27.317 -6.357 -14.792 1.00 85.56 74 GLY A O 1
ATOM 609 N N . PHE A 1 75 ? 25.179 -5.925 -14.216 1.00 88.06 75 PHE A N 1
ATOM 610 C CA . PHE A 1 75 ? 25.386 -5.727 -12.775 1.00 88.06 75 PHE A CA 1
ATOM 611 C C . PHE A 1 75 ? 26.379 -4.612 -12.412 1.00 88.06 75 PHE A C 1
ATOM 613 O O . PHE A 1 75 ? 27.029 -4.665 -11.371 1.00 88.06 75 PHE A O 1
ATOM 620 N N . SER A 1 76 ? 26.478 -3.570 -13.243 1.00 84.88 76 SER A N 1
ATOM 621 C CA . SER A 1 76 ? 27.323 -2.401 -12.962 1.00 84.88 76 SER A CA 1
ATOM 622 C C . SER A 1 76 ? 26.831 -1.546 -11.785 1.00 84.88 76 SER A C 1
ATOM 624 O O . SER A 1 76 ? 27.555 -0.656 -11.345 1.00 84.88 76 SER A O 1
ATOM 626 N N . GLY A 1 77 ? 25.613 -1.786 -11.281 1.00 80.62 77 GLY A N 1
ATOM 627 C CA . GLY A 1 77 ? 25.012 -1.019 -10.189 1.00 80.62 77 GLY A CA 1
ATOM 628 C C . GLY A 1 77 ? 24.439 0.331 -10.621 1.00 80.62 77 GLY A C 1
ATOM 629 O O . GLY A 1 77 ? 24.047 1.122 -9.765 1.00 80.62 77 GLY A O 1
ATOM 630 N N . SER A 1 78 ? 24.374 0.618 -11.926 1.00 81.81 78 SER A N 1
ATOM 631 C CA . SER A 1 78 ? 23.706 1.822 -12.419 1.00 81.81 78 SER A CA 1
ATOM 632 C C . SER A 1 78 ? 22.194 1.718 -12.216 1.00 81.81 78 SER A C 1
ATOM 634 O O . SER A 1 78 ? 21.607 0.639 -12.300 1.00 81.81 78 SER A O 1
ATOM 636 N N . ALA A 1 79 ? 21.546 2.851 -11.958 1.00 82.25 79 ALA A N 1
ATOM 637 C CA . ALA A 1 79 ? 20.096 2.949 -11.883 1.00 82.25 79 ALA A CA 1
ATOM 638 C C . ALA A 1 79 ? 19.577 3.757 -13.075 1.00 82.25 79 ALA A C 1
ATOM 640 O O . ALA A 1 79 ? 20.168 4.755 -13.472 1.00 82.25 79 ALA A O 1
ATOM 641 N N . MET A 1 80 ? 18.456 3.314 -13.632 1.00 82.12 80 MET A N 1
ATOM 642 C CA . MET A 1 80 ? 17.726 4.014 -14.691 1.00 82.12 80 MET A CA 1
ATOM 643 C C . MET A 1 80 ? 16.985 5.264 -14.172 1.00 82.12 80 MET A C 1
ATOM 645 O O . MET A 1 80 ? 16.602 6.142 -14.939 1.00 82.12 80 MET A O 1
ATOM 649 N N . ILE A 1 81 ? 16.753 5.331 -12.861 1.00 83.56 81 ILE A N 1
ATOM 650 C CA . ILE A 1 81 ? 15.966 6.367 -12.191 1.00 83.56 81 ILE A CA 1
ATOM 651 C C . ILE A 1 81 ? 16.924 7.250 -11.388 1.00 83.56 81 ILE A C 1
ATOM 653 O O . ILE A 1 81 ? 17.779 6.732 -10.668 1.00 83.56 81 ILE A O 1
ATOM 657 N N . ASP A 1 82 ? 16.754 8.569 -11.477 1.00 82.81 82 ASP A N 1
ATOM 658 C CA . ASP A 1 82 ? 17.493 9.532 -10.656 1.00 82.81 82 ASP A CA 1
ATOM 659 C C . ASP A 1 82 ? 17.186 9.325 -9.157 1.00 82.81 82 ASP A C 1
ATOM 661 O O . ASP A 1 82 ? 16.051 9.052 -8.747 1.00 82.81 82 ASP A O 1
ATOM 665 N N . GLN A 1 83 ? 18.209 9.473 -8.318 1.00 83.44 83 GLN A N 1
ATOM 666 C CA . GLN A 1 83 ? 18.118 9.318 -6.869 1.00 83.44 83 GLN A CA 1
ATOM 667 C C . GLN A 1 83 ? 17.022 10.188 -6.229 1.00 83.44 83 GLN A C 1
ATOM 669 O O . GLN A 1 83 ? 16.354 9.737 -5.295 1.00 83.44 83 GLN A O 1
ATOM 674 N N . TRP A 1 84 ? 16.781 11.400 -6.732 1.00 84.00 84 TRP A N 1
ATOM 675 C CA . TRP A 1 84 ? 15.706 12.259 -6.235 1.00 84.00 84 TRP A CA 1
ATOM 676 C C . TRP A 1 84 ? 14.331 11.626 -6.444 1.00 84.00 84 TRP A C 1
ATOM 678 O O . TRP A 1 84 ? 13.514 11.618 -5.522 1.00 84.00 84 TRP A O 1
ATOM 688 N N . TYR A 1 85 ? 14.088 11.017 -7.608 1.00 83.00 85 TYR A N 1
ATOM 689 C CA . TYR A 1 85 ? 12.832 10.316 -7.884 1.00 83.00 85 TYR A CA 1
ATOM 690 C C . TYR A 1 85 ? 12.639 9.113 -6.966 1.00 83.00 85 TYR A C 1
ATOM 692 O O . TYR A 1 85 ? 11.532 8.906 -6.475 1.00 83.00 85 TYR A O 1
ATOM 700 N N . VAL A 1 86 ? 13.702 8.359 -6.669 1.00 86.81 86 VAL A N 1
ATOM 701 C CA . VAL A 1 86 ? 13.647 7.240 -5.711 1.00 86.81 86 VAL A CA 1
ATOM 702 C C . VAL A 1 86 ? 13.199 7.716 -4.323 1.00 86.81 86 VAL A C 1
ATOM 704 O O . VAL A 1 86 ? 12.361 7.076 -3.679 1.00 86.81 86 VAL A O 1
ATOM 707 N N . ILE A 1 87 ? 13.727 8.854 -3.863 1.00 88.12 87 ILE A N 1
ATOM 708 C CA . ILE A 1 87 ? 13.369 9.444 -2.567 1.00 88.12 87 ILE A CA 1
ATOM 709 C C . ILE A 1 87 ? 11.911 9.923 -2.580 1.00 88.12 87 ILE A C 1
ATOM 711 O O . ILE A 1 87 ? 11.131 9.543 -1.702 1.00 88.12 87 ILE A O 1
ATOM 715 N N . PHE A 1 88 ? 11.510 10.706 -3.587 1.00 86.12 88 PHE A N 1
ATOM 716 C CA . PHE A 1 88 ? 10.142 11.224 -3.695 1.00 86.12 88 PHE A CA 1
ATOM 717 C C . PHE A 1 88 ? 9.096 10.115 -3.842 1.00 86.12 88 PHE A C 1
ATOM 719 O O . PHE A 1 88 ? 8.011 10.206 -3.261 1.00 86.12 88 PHE A O 1
ATOM 726 N N . PHE A 1 89 ? 9.429 9.037 -4.551 1.00 86.44 89 PHE A N 1
ATOM 727 C CA . PHE A 1 89 ? 8.552 7.886 -4.735 1.00 86.44 89 PHE A CA 1
ATOM 728 C C . PHE A 1 89 ? 8.202 7.198 -3.412 1.00 86.44 89 PHE A C 1
ATOM 730 O O . PHE A 1 89 ? 7.028 6.936 -3.120 1.00 86.44 89 PHE A O 1
ATOM 737 N N . ASN A 1 90 ? 9.213 6.939 -2.581 1.00 87.19 90 ASN A N 1
ATOM 738 C CA . ASN A 1 90 ? 9.022 6.264 -1.302 1.00 87.19 90 ASN A CA 1
ATOM 739 C C . ASN A 1 90 ? 8.386 7.173 -0.248 1.00 87.19 90 ASN A C 1
ATOM 741 O O . ASN A 1 90 ? 7.531 6.710 0.506 1.00 87.19 90 ASN A O 1
ATOM 745 N N . LEU A 1 91 ? 8.781 8.450 -0.206 1.00 84.62 91 LEU A N 1
ATOM 746 C CA . LEU A 1 91 ? 8.379 9.369 0.857 1.00 84.62 91 LEU A CA 1
ATOM 747 C C . LEU A 1 91 ? 7.056 10.087 0.583 1.00 84.62 91 LEU A C 1
ATOM 749 O O . LEU A 1 91 ? 6.259 10.256 1.499 1.00 84.62 91 LEU A O 1
ATOM 753 N N . MET A 1 92 ? 6.820 10.537 -0.650 1.00 83.25 92 MET A N 1
ATOM 754 C CA . MET A 1 92 ? 5.649 11.354 -0.979 1.00 83.25 92 MET A CA 1
ATOM 755 C C . MET A 1 92 ? 4.625 10.561 -1.783 1.00 83.25 92 MET A C 1
ATOM 757 O O . MET A 1 92 ? 3.499 10.383 -1.326 1.00 83.25 92 MET A O 1
ATOM 761 N N . PHE A 1 93 ? 4.993 10.047 -2.956 1.00 84.81 93 PHE A N 1
ATOM 762 C CA . PHE A 1 93 ? 3.990 9.537 -3.897 1.00 84.81 93 PHE A CA 1
ATOM 763 C C . PHE A 1 93 ? 3.281 8.282 -3.367 1.00 84.81 93 PHE A C 1
ATOM 765 O O . PHE A 1 93 ? 2.055 8.195 -3.406 1.00 84.81 93 PHE A O 1
ATOM 772 N N . SER A 1 94 ? 4.012 7.329 -2.791 1.00 87.19 94 SER A N 1
ATOM 773 C CA . SER A 1 94 ? 3.405 6.075 -2.320 1.00 87.19 94 SER A CA 1
ATOM 774 C C . SER A 1 94 ? 2.996 6.073 -0.840 1.00 87.19 94 SER A C 1
ATOM 776 O O . SER A 1 94 ? 2.153 5.266 -0.449 1.00 87.19 94 SER A O 1
ATOM 778 N N . ALA A 1 95 ? 3.583 6.927 0.008 1.00 89.12 95 ALA A N 1
ATOM 779 C CA . ALA A 1 95 ? 3.359 6.869 1.456 1.00 89.12 95 ALA A CA 1
ATOM 780 C C . ALA A 1 95 ? 2.063 7.556 1.904 1.00 89.12 95 ALA A C 1
ATOM 782 O O . ALA A 1 95 ? 1.375 7.026 2.774 1.00 89.12 95 ALA A O 1
ATOM 783 N N . PHE A 1 96 ? 1.701 8.701 1.311 1.00 89.00 96 PHE A N 1
ATOM 784 C CA . PHE A 1 96 ? 0.490 9.429 1.710 1.00 89.00 96 PHE A CA 1
ATOM 785 C C . PHE A 1 96 ? -0.796 8.603 1.513 1.00 89.00 96 PHE A C 1
ATOM 787 O O . PHE A 1 96 ? -1.545 8.463 2.484 1.00 89.00 96 PHE A O 1
ATOM 794 N N . PRO A 1 97 ? -1.046 7.992 0.334 1.00 89.19 97 PRO A N 1
ATOM 795 C CA . PRO A 1 97 ? -2.233 7.157 0.128 1.00 89.19 97 PRO A CA 1
ATOM 796 C C . PRO A 1 97 ? -2.265 5.934 1.035 1.00 89.19 97 PRO A C 1
ATOM 798 O O . PRO A 1 97 ? -3.318 5.578 1.567 1.00 89.19 97 PRO A O 1
ATOM 801 N N . GLN A 1 98 ? -1.102 5.325 1.270 1.00 91.56 98 GLN A N 1
ATOM 802 C CA . GLN A 1 98 ? -0.976 4.181 2.164 1.00 91.56 98 GLN A CA 1
ATOM 803 C C . GLN A 1 98 ? -1.324 4.545 3.611 1.00 91.56 98 GLN A C 1
ATOM 805 O O . GLN A 1 98 ? -2.048 3.801 4.263 1.00 91.56 98 GLN A O 1
ATOM 810 N N . LEU A 1 99 ? -0.833 5.680 4.117 1.00 91.56 99 LEU A N 1
ATOM 811 C CA . LEU A 1 99 ? -1.092 6.116 5.490 1.00 91.56 99 LEU A CA 1
ATOM 812 C C . LEU A 1 99 ? -2.568 6.467 5.691 1.00 91.56 99 LEU A C 1
ATOM 814 O O . LEU A 1 99 ? -3.169 6.099 6.700 1.00 91.56 99 LEU A O 1
ATOM 818 N N . ILE A 1 100 ? -3.169 7.154 4.720 1.00 91.69 100 ILE A N 1
ATOM 819 C CA . ILE A 1 100 ? -4.589 7.516 4.762 1.00 91.69 100 ILE A CA 1
ATOM 820 C C . ILE A 1 100 ? -5.455 6.252 4.760 1.00 91.69 100 ILE A C 1
ATOM 822 O O . ILE A 1 100 ? -6.310 6.099 5.632 1.00 91.69 100 ILE A O 1
ATOM 826 N N . THR A 1 101 ? -5.174 5.306 3.865 1.00 89.88 101 THR A N 1
ATOM 827 C CA . THR A 1 101 ? -5.891 4.024 3.817 1.00 89.88 101 THR A CA 1
ATOM 828 C C . THR A 1 101 ? -5.677 3.236 5.114 1.00 89.88 101 THR A C 1
ATOM 830 O O . THR A 1 101 ? -6.638 2.835 5.761 1.00 89.88 101 THR A O 1
ATOM 833 N N . GLY A 1 102 ? -4.435 3.126 5.591 1.00 89.25 102 GLY A N 1
ATOM 834 C CA . GLY A 1 102 ? -4.098 2.428 6.835 1.00 89.25 102 GLY A CA 1
ATOM 83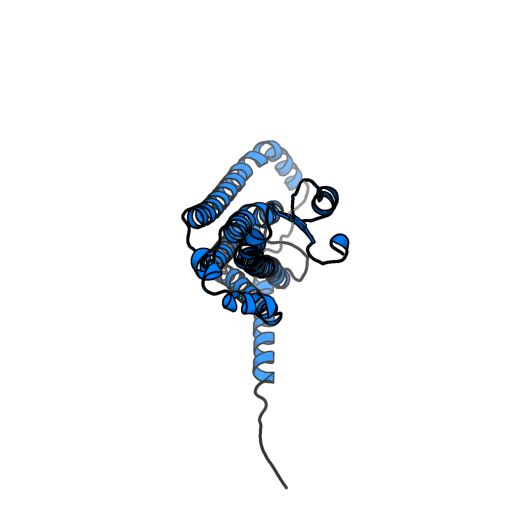5 C C . GLY A 1 102 ? -4.689 3.052 8.105 1.00 89.25 102 GLY A C 1
ATOM 836 O O . GLY A 1 102 ? -4.775 2.384 9.128 1.00 89.25 102 GLY A O 1
ATOM 837 N N . THR A 1 103 ? -5.131 4.312 8.083 1.00 89.88 103 THR A N 1
ATOM 838 C CA . THR A 1 103 ? -5.745 4.967 9.255 1.00 89.88 103 THR A CA 1
ATOM 839 C C . THR A 1 103 ? -7.264 5.041 9.173 1.00 89.88 103 THR A C 1
ATOM 841 O O . THR A 1 103 ? -7.938 4.941 10.204 1.00 89.88 103 THR A O 1
ATOM 844 N N . LEU A 1 104 ? -7.817 5.219 7.972 1.00 88.50 104 LEU A N 1
ATOM 845 C CA . LEU A 1 104 ? -9.242 5.468 7.771 1.00 88.50 104 LEU A CA 1
ATOM 846 C C . LEU A 1 104 ? -10.037 4.228 7.373 1.00 88.50 104 LEU A C 1
ATOM 848 O O . LEU A 1 104 ? -11.255 4.245 7.569 1.00 88.50 104 LEU A O 1
ATOM 852 N N . ASP A 1 105 ? -9.391 3.178 6.859 1.00 87.94 105 ASP A N 1
ATOM 853 C CA . ASP A 1 105 ? -10.106 1.998 6.377 1.00 87.94 105 ASP A CA 1
ATOM 854 C C . ASP A 1 105 ? -10.834 1.281 7.522 1.00 87.94 105 ASP A C 1
ATOM 856 O O . ASP A 1 105 ? -10.357 1.213 8.662 1.00 87.94 105 ASP A O 1
ATOM 860 N N . LYS A 1 106 ? -12.055 0.826 7.259 1.00 85.81 106 LYS A N 1
ATOM 861 C CA . LYS A 1 106 ? -12.906 0.133 8.231 1.00 85.81 106 LYS A CA 1
ATOM 862 C C . LYS A 1 106 ? -13.520 -1.068 7.545 1.00 85.81 106 LYS A C 1
ATOM 864 O O . LYS A 1 106 ? -14.430 -0.924 6.745 1.00 85.81 106 LYS A O 1
ATOM 869 N N . ASP A 1 107 ? -13.059 -2.246 7.902 1.00 84.88 107 ASP A N 1
ATOM 870 C CA . ASP A 1 107 ? -13.590 -3.505 7.401 1.00 84.88 107 ASP A CA 1
ATOM 871 C C . ASP A 1 107 ? -15.050 -3.739 7.847 1.00 84.88 107 ASP A C 1
ATOM 873 O O . ASP A 1 107 ? -15.906 -4.087 7.035 1.00 84.88 107 ASP A O 1
ATOM 877 N N . VAL A 1 108 ? -15.360 -3.480 9.126 1.00 86.25 108 VAL A N 1
ATOM 878 C CA . VAL A 1 108 ? -16.685 -3.690 9.733 1.00 86.25 108 VAL A CA 1
ATOM 879 C C . VAL A 1 108 ? -17.110 -2.473 10.563 1.00 86.25 108 VAL A C 1
ATOM 881 O O . VAL A 1 108 ? -16.295 -1.789 11.190 1.00 86.25 108 VAL A O 1
ATOM 884 N N . SER A 1 109 ? -18.414 -2.173 10.585 1.00 89.00 109 SER A N 1
ATOM 885 C CA . SER A 1 109 ? -18.960 -1.061 11.372 1.00 89.00 109 SER A CA 1
ATOM 886 C C . SER A 1 109 ? -18.835 -1.305 12.887 1.00 89.00 109 SER A C 1
ATOM 888 O O . SER A 1 109 ? -18.876 -2.437 13.374 1.00 89.00 109 SER A O 1
ATOM 890 N N . ALA A 1 110 ? -18.722 -0.221 13.662 1.00 89.75 110 ALA A N 1
ATOM 891 C CA . ALA A 1 110 ? -18.584 -0.305 15.119 1.00 89.75 110 ALA A CA 1
ATOM 892 C C . ALA A 1 110 ? -19.800 -0.948 15.803 1.00 89.75 110 ALA A C 1
ATOM 894 O O . ALA A 1 110 ? -19.653 -1.591 16.839 1.00 89.75 110 ALA A O 1
ATOM 895 N N . GLU A 1 111 ? -20.993 -0.749 15.242 1.00 90.19 111 GLU A N 1
ATOM 896 C CA . GLU A 1 111 ? -22.244 -1.290 15.776 1.00 90.19 111 GLU A CA 1
ATOM 897 C C . GLU A 1 111 ? -22.286 -2.809 15.607 1.00 90.19 111 GLU A C 1
ATOM 899 O O . GLU A 1 111 ? -22.560 -3.527 16.569 1.00 90.19 111 GLU A O 1
ATOM 904 N N . THR A 1 112 ? -21.909 -3.306 14.426 1.00 90.38 112 THR A N 1
ATOM 905 C CA . THR A 1 112 ? -21.855 -4.743 14.138 1.00 90.38 112 THR A CA 1
ATOM 906 C C . THR A 1 112 ? -20.818 -5.452 15.011 1.00 90.38 112 THR A C 1
ATOM 908 O O . THR A 1 112 ? -21.122 -6.494 15.586 1.00 90.38 112 THR A O 1
ATOM 911 N N . LEU A 1 113 ? -19.628 -4.865 15.194 1.00 90.00 113 LEU A N 1
ATOM 912 C CA . LEU A 1 113 ? -18.581 -5.413 16.074 1.00 90.00 113 LEU A CA 1
ATOM 913 C C . LEU A 1 113 ? -19.014 -5.500 17.547 1.00 90.00 113 LEU A C 1
ATOM 915 O O . LEU A 1 113 ? -18.578 -6.391 18.274 1.00 90.00 113 LEU A O 1
ATOM 919 N N . GLN A 1 114 ? -19.883 -4.595 18.004 1.00 90.25 114 GLN A N 1
ATOM 920 C CA . GLN A 1 114 ? -20.426 -4.641 19.366 1.00 90.25 114 GLN A CA 1
ATOM 921 C C . GLN A 1 114 ? -21.559 -5.657 19.524 1.00 90.25 114 GLN A C 1
ATOM 923 O O . GLN A 1 114 ? -21.686 -6.254 20.593 1.00 90.25 114 GLN A O 1
ATOM 928 N N . GLN A 1 115 ? -22.377 -5.847 18.487 1.00 92.75 115 GLN A N 1
ATOM 929 C CA . GLN A 1 115 ? -23.478 -6.812 18.489 1.00 92.75 115 GLN A CA 1
ATOM 930 C C . GLN A 1 115 ? -22.988 -8.259 18.329 1.00 92.75 115 GLN A C 1
ATOM 932 O O . GLN A 1 115 ? -23.581 -9.170 18.904 1.00 92.75 115 GLN A O 1
ATOM 937 N N . LEU A 1 116 ? -21.902 -8.472 17.577 1.00 92.00 116 LEU A N 1
ATOM 938 C CA . LEU A 1 116 ? -21.364 -9.791 17.234 1.00 92.00 116 LEU A CA 1
ATOM 939 C C . LEU A 1 116 ? -19.919 -9.960 17.746 1.00 92.00 116 LEU A C 1
ATOM 941 O O . LEU A 1 116 ? -18.975 -9.923 16.955 1.00 92.00 116 LEU A O 1
ATOM 945 N N . PRO A 1 117 ? -19.714 -10.217 19.055 1.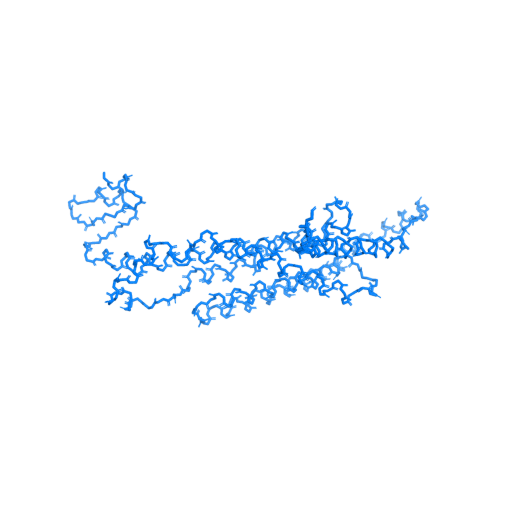00 87.88 117 PRO A N 1
ATOM 946 C CA . PRO A 1 117 ? -18.374 -10.344 19.637 1.00 87.88 117 PRO A CA 1
ATOM 947 C C . PRO A 1 117 ? -17.579 -11.540 19.092 1.00 87.88 117 PRO A C 1
ATOM 949 O O . PRO A 1 117 ? -16.357 -11.559 19.203 1.00 87.88 117 PRO A O 1
ATOM 952 N N . HIS A 1 118 ? -18.245 -12.521 18.471 1.00 89.00 118 HIS A N 1
ATOM 953 C CA . HIS A 1 118 ? -17.591 -13.670 17.838 1.00 89.00 118 HIS A CA 1
ATOM 954 C C . HIS A 1 118 ? -16.623 -13.260 16.713 1.00 89.00 118 HIS A C 1
ATOM 956 O O . HIS A 1 118 ? -15.628 -13.943 16.498 1.00 89.00 118 HIS A O 1
ATOM 962 N N . LEU A 1 119 ? -16.862 -12.133 16.028 1.00 87.69 119 LEU A N 1
ATOM 963 C CA . LEU A 1 119 ? -15.978 -11.641 14.959 1.00 87.69 119 LEU A CA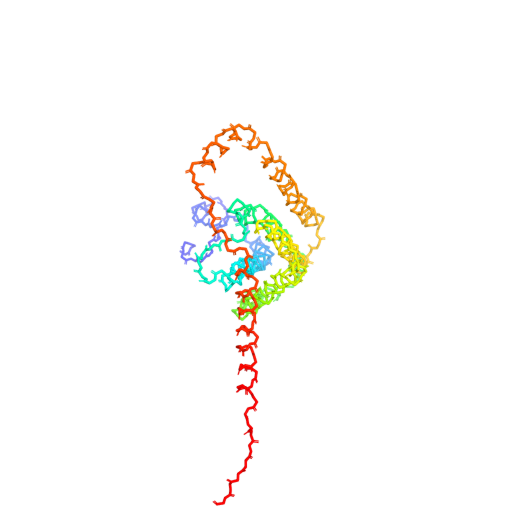 1
ATOM 964 C C . LEU A 1 119 ? -14.558 -11.325 15.457 1.00 87.69 119 LEU A C 1
ATOM 966 O O . LEU A 1 119 ? -13.603 -11.426 14.693 1.00 87.69 119 LEU A O 1
ATOM 970 N N . TYR A 1 120 ? -14.403 -11.024 16.749 1.00 87.81 120 TYR A N 1
ATOM 971 C CA . TYR A 1 120 ? -13.096 -10.789 17.363 1.00 87.81 120 TYR A CA 1
ATOM 972 C C . TYR A 1 120 ? -12.224 -12.057 17.426 1.00 87.81 120 TYR A C 1
ATOM 974 O O . TYR A 1 120 ? -10.997 -11.965 17.476 1.00 87.81 120 TYR A O 1
ATOM 982 N N . GLY A 1 121 ? -12.838 -13.248 17.378 1.00 86.12 121 GLY A N 1
ATOM 983 C CA . GLY A 1 121 ? -12.119 -14.524 17.346 1.00 86.12 121 GLY A CA 1
ATOM 984 C C . GLY A 1 121 ? -11.197 -14.658 16.130 1.00 86.12 121 GLY A C 1
ATOM 985 O O . GLY A 1 121 ? -10.114 -15.226 16.246 1.00 86.12 121 GLY A O 1
ATOM 986 N N . ASN A 1 122 ? -11.560 -14.049 14.997 1.00 83.62 122 ASN A N 1
ATOM 987 C CA . ASN A 1 122 ? -10.739 -14.055 13.783 1.00 83.62 122 ASN A CA 1
ATOM 988 C C . ASN A 1 122 ? -9.407 -13.312 13.999 1.00 83.62 122 ASN A C 1
ATOM 990 O O . ASN A 1 122 ? -8.363 -13.757 13.522 1.00 83.62 122 ASN A O 1
ATOM 994 N N . GLY A 1 123 ? -9.430 -12.218 14.771 1.00 83.25 123 GLY A N 1
ATOM 995 C CA . GLY A 1 123 ? -8.225 -11.484 15.165 1.00 83.25 123 GLY A CA 1
ATOM 996 C C . GLY A 1 123 ? -7.347 -12.281 16.133 1.00 83.25 123 GLY A C 1
ATOM 997 O O . GLY A 1 123 ? -6.131 -12.330 15.966 1.00 83.25 123 GLY A O 1
ATOM 998 N N . GLN A 1 124 ? -7.950 -12.984 17.101 1.00 84.69 124 GLN A N 1
ATOM 999 C CA . GLN A 1 124 ? -7.214 -13.852 18.036 1.00 84.69 124 GLN A CA 1
ATOM 1000 C C . GLN A 1 124 ? -6.538 -15.034 17.331 1.00 84.69 124 GLN A C 1
ATOM 1002 O O . GLN A 1 124 ? -5.393 -15.365 17.630 1.00 84.69 124 GLN A O 1
ATOM 1007 N N . ASN A 1 125 ? -7.219 -15.627 16.349 1.00 85.94 125 ASN A N 1
ATOM 1008 C CA . ASN A 1 125 ? -6.690 -16.714 15.527 1.00 85.94 125 ASN A CA 1
ATOM 1009 C C . ASN A 1 125 ? -5.701 -16.235 14.448 1.00 85.94 125 ASN A C 1
ATOM 1011 O O . ASN A 1 125 ? -5.209 -17.048 13.665 1.00 85.94 125 ASN A O 1
ATOM 1015 N N . SER A 1 126 ? -5.398 -14.932 14.404 1.00 82.50 126 SER A N 1
ATOM 1016 C CA . SER A 1 126 ? -4.518 -14.307 13.413 1.00 82.50 126 SER A CA 1
ATOM 1017 C C . SER A 1 126 ? -4.916 -14.619 11.966 1.00 82.50 126 SER A C 1
ATOM 1019 O O . SER A 1 126 ? -4.069 -14.869 11.110 1.00 82.50 126 SER A O 1
ATOM 1021 N N . GLU A 1 127 ? -6.218 -14.659 11.675 1.00 79.75 127 GLU A N 1
ATOM 1022 C CA . GLU A 1 127 ? -6.692 -15.071 10.350 1.00 79.75 127 GLU A CA 1
ATOM 1023 C C . GLU A 1 127 ? -6.444 -14.022 9.268 1.00 79.75 127 GLU A C 1
ATOM 1025 O O . GLU A 1 127 ? -6.288 -14.381 8.101 1.00 79.75 127 GLU A O 1
ATOM 1030 N N . GLU A 1 128 ? -6.369 -12.752 9.663 1.00 75.12 128 GLU A N 1
ATOM 1031 C CA . GLU A 1 128 ? -6.201 -11.611 8.763 1.00 75.12 128 GLU A CA 1
ATOM 1032 C C . GLU A 1 128 ? -4.747 -11.454 8.299 1.00 75.12 128 GLU A C 1
ATOM 1034 O O . GLU A 1 128 ? -4.493 -11.146 7.137 1.00 75.12 128 GLU A O 1
ATOM 1039 N N . TYR A 1 129 ? -3.781 -11.771 9.170 1.00 79.56 129 TYR A N 1
ATOM 1040 C CA . TYR A 1 129 ? -2.363 -11.836 8.822 1.00 79.56 129 TYR A CA 1
ATOM 1041 C C . TYR A 1 129 ? -1.818 -13.249 9.016 1.00 79.56 129 TYR A C 1
ATOM 1043 O O . TYR A 1 129 ? -1.389 -13.628 10.108 1.00 79.56 129 TYR A O 1
ATOM 1051 N N . LYS A 1 130 ? -1.769 -14.023 7.927 1.00 86.75 130 LYS A N 1
ATOM 1052 C CA . LYS A 1 130 ? -1.063 -15.310 7.910 1.00 86.75 130 LYS A CA 1
ATOM 1053 C C . LYS A 1 130 ? 0.288 -15.173 7.204 1.00 86.75 130 LYS A C 1
ATOM 1055 O O . LYS A 1 130 ? 0.356 -14.521 6.163 1.00 86.75 130 LYS A O 1
ATOM 1060 N N . PRO A 1 131 ? 1.348 -15.861 7.668 1.00 83.69 131 PRO A N 1
ATOM 1061 C CA . PRO A 1 131 ? 2.668 -15.807 7.032 1.00 83.69 131 PRO A CA 1
ATOM 1062 C C . PRO A 1 131 ? 2.675 -16.164 5.537 1.00 83.69 131 PRO A C 1
ATOM 1064 O O . PRO A 1 131 ? 3.525 -15.683 4.794 1.00 83.69 131 PRO A O 1
ATOM 1067 N N . TYR A 1 132 ? 1.727 -16.982 5.066 1.00 89.12 132 TYR A N 1
ATOM 1068 C CA . TYR A 1 132 ? 1.624 -17.314 3.642 1.00 89.12 132 TYR A CA 1
ATOM 1069 C C . TYR A 1 132 ? 1.183 -16.110 2.784 1.00 89.12 132 TYR A C 1
ATOM 1071 O O . TYR A 1 132 ? 1.635 -15.988 1.647 1.00 89.12 132 TYR A O 1
ATOM 1079 N N . MET A 1 133 ? 0.353 -15.201 3.321 1.00 88.88 133 MET A N 1
ATOM 1080 C CA . MET A 1 133 ? -0.120 -14.001 2.611 1.00 88.88 133 MET A CA 1
ATOM 1081 C C . MET A 1 133 ? 1.046 -13.073 2.268 1.00 88.88 133 MET A C 1
ATOM 1083 O O . MET A 1 133 ? 1.052 -12.448 1.212 1.00 88.88 133 MET A O 1
ATOM 1087 N N . PHE A 1 134 ? 2.061 -13.017 3.133 1.00 90.94 134 PHE A N 1
ATOM 1088 C CA . PHE A 1 134 ? 3.289 -12.270 2.869 1.00 90.94 134 PHE A CA 1
ATOM 1089 C C . PHE A 1 134 ? 4.013 -12.799 1.623 1.00 90.94 134 PHE A C 1
ATOM 1091 O O . PHE A 1 134 ? 4.346 -12.026 0.729 1.00 90.94 134 PHE A O 1
ATOM 1098 N N . TRP A 1 135 ? 4.211 -14.116 1.527 1.00 93.25 135 TRP A N 1
ATOM 1099 C CA . TRP A 1 135 ? 4.887 -14.719 0.376 1.00 93.25 135 TRP A CA 1
ATOM 1100 C C . TRP A 1 135 ? 4.070 -14.607 -0.911 1.00 93.25 135 TRP A C 1
ATOM 1102 O O . TRP A 1 135 ? 4.645 -14.344 -1.963 1.00 93.25 135 TRP A O 1
ATOM 1112 N N . MET A 1 136 ? 2.742 -14.737 -0.836 1.00 93.31 136 MET A N 1
ATOM 1113 C CA . MET A 1 136 ? 1.873 -14.492 -1.991 1.00 93.31 136 MET A CA 1
ATOM 1114 C C . MET A 1 136 ? 1.995 -13.050 -2.495 1.00 93.31 136 MET A C 1
ATOM 1116 O O . MET A 1 136 ? 2.198 -12.851 -3.689 1.00 93.31 136 MET A O 1
ATOM 1120 N N . ASN A 1 137 ? 1.970 -12.062 -1.594 1.00 92.75 137 ASN A N 1
ATOM 1121 C CA . ASN A 1 137 ? 2.191 -10.657 -1.949 1.00 92.75 137 ASN A CA 1
ATOM 1122 C C . ASN A 1 137 ? 3.587 -10.415 -2.538 1.00 92.75 137 ASN A C 1
ATOM 1124 O O . ASN A 1 137 ? 3.741 -9.614 -3.452 1.00 92.75 137 ASN A O 1
ATOM 1128 N N . MET A 1 138 ? 4.613 -11.117 -2.051 1.00 94.94 138 MET A N 1
ATOM 1129 C CA . MET A 1 138 ? 5.972 -11.009 -2.590 1.00 94.94 138 MET A CA 1
ATOM 1130 C C . MET A 1 138 ? 6.061 -11.526 -4.033 1.00 94.94 138 MET A C 1
ATOM 1132 O O . MET A 1 138 ? 6.695 -10.899 -4.880 1.00 94.94 138 MET A O 1
ATOM 1136 N N . ILE A 1 139 ? 5.409 -12.656 -4.323 1.00 95.56 139 ILE A N 1
ATOM 1137 C CA . ILE A 1 139 ? 5.349 -13.227 -5.674 1.00 95.56 139 ILE A CA 1
ATOM 1138 C C . ILE A 1 139 ? 4.555 -12.308 -6.608 1.00 95.56 139 ILE A C 1
ATOM 1140 O O . ILE A 1 139 ? 4.993 -12.066 -7.732 1.00 95.56 139 ILE A O 1
ATOM 1144 N N . ASP A 1 140 ? 3.433 -11.757 -6.141 1.00 94.56 140 ASP A N 1
ATOM 1145 C CA . ASP A 1 140 ? 2.638 -10.797 -6.911 1.00 94.56 140 ASP A CA 1
ATOM 1146 C C . ASP A 1 140 ? 3.434 -9.513 -7.211 1.00 94.56 140 ASP A C 1
ATOM 1148 O O . ASP A 1 140 ? 3.509 -9.080 -8.359 1.00 94.56 140 ASP A O 1
ATOM 1152 N N . ALA A 1 141 ? 4.153 -8.967 -6.223 1.00 95.94 141 ALA A N 1
ATOM 1153 C CA . ALA A 1 141 ? 5.045 -7.820 -6.415 1.00 95.94 141 ALA A CA 1
ATOM 1154 C C . ALA A 1 141 ? 6.129 -8.100 -7.467 1.00 95.94 141 ALA A C 1
ATOM 1156 O O . ALA A 1 141 ? 6.418 -7.256 -8.319 1.00 95.94 141 ALA A O 1
ATOM 1157 N N . PHE A 1 142 ? 6.720 -9.296 -7.432 1.00 95.56 142 PHE A N 1
ATOM 1158 C CA . PHE A 1 142 ? 7.727 -9.712 -8.402 1.00 95.56 142 PHE A CA 1
ATOM 1159 C C . PHE A 1 142 ? 7.134 -9.814 -9.814 1.00 95.56 142 PHE A C 1
ATOM 1161 O O . PHE A 1 142 ? 7.703 -9.264 -10.759 1.00 95.56 142 PHE A O 1
ATOM 1168 N N . TYR A 1 143 ? 5.953 -10.421 -9.953 1.00 95.25 143 TYR A N 1
ATOM 1169 C CA . TYR A 1 143 ? 5.223 -10.503 -11.219 1.00 95.25 143 TYR A CA 1
ATOM 1170 C C . TYR A 1 143 ? 4.862 -9.116 -11.775 1.00 95.25 143 TYR A C 1
ATOM 1172 O O . TYR A 1 143 ? 5.174 -8.810 -12.927 1.00 95.25 143 TYR A O 1
ATOM 1180 N N . GLN A 1 144 ? 4.274 -8.239 -10.962 1.00 95.44 144 GLN A N 1
ATOM 1181 C CA . GLN A 1 144 ? 3.887 -6.898 -11.403 1.00 95.44 144 GLN A CA 1
ATOM 1182 C C . GLN A 1 144 ? 5.103 -6.029 -11.748 1.00 95.44 144 GLN A C 1
ATOM 1184 O O . GLN A 1 144 ? 5.054 -5.276 -12.721 1.00 95.44 144 GLN A O 1
ATOM 1189 N N . SER A 1 145 ? 6.219 -6.168 -11.022 1.00 95.06 145 SER A N 1
ATOM 1190 C CA . SER A 1 145 ? 7.477 -5.483 -11.357 1.00 95.06 145 SER A CA 1
ATOM 1191 C C . SER A 1 145 ? 8.032 -5.911 -12.719 1.00 95.06 145 SER A C 1
ATOM 1193 O O . SER A 1 145 ? 8.493 -5.063 -13.484 1.00 95.06 145 SER A O 1
ATOM 1195 N N . LEU A 1 146 ? 7.933 -7.205 -13.049 1.00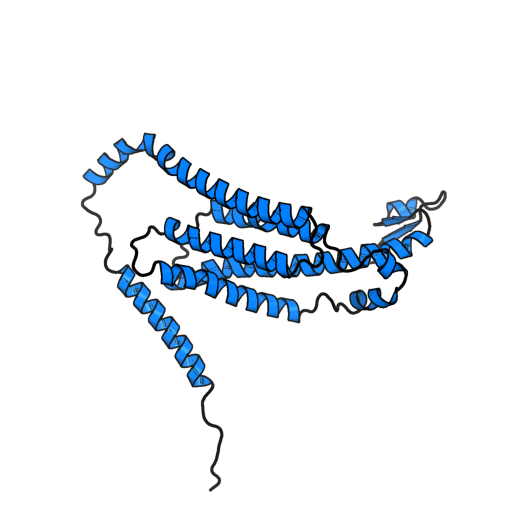 93.56 146 LEU A N 1
ATOM 1196 C CA . LEU A 1 146 ? 8.351 -7.759 -14.333 1.00 93.56 146 LEU A CA 1
ATOM 1197 C C . LEU A 1 146 ? 7.507 -7.142 -15.450 1.00 93.56 146 LEU A C 1
ATOM 1199 O O . LEU A 1 146 ? 8.044 -6.576 -16.399 1.00 93.56 146 LEU A O 1
ATOM 1203 N N . VAL A 1 147 ? 6.183 -7.162 -15.304 1.00 93.62 147 VAL A N 1
ATOM 1204 C CA . VAL A 1 147 ? 5.262 -6.575 -16.287 1.00 93.62 147 VAL A CA 1
ATOM 1205 C C . VAL A 1 147 ? 5.520 -5.072 -16.471 1.00 93.62 147 VAL A C 1
ATOM 1207 O O . VAL A 1 147 ? 5.623 -4.602 -17.605 1.00 93.62 147 VAL A O 1
ATOM 1210 N N . CYS A 1 148 ? 5.706 -4.321 -15.380 1.00 92.75 148 CYS A N 1
ATOM 1211 C CA . CYS A 1 148 ? 5.979 -2.880 -15.435 1.00 92.75 148 CYS A CA 1
ATOM 1212 C C . CYS A 1 148 ? 7.319 -2.533 -16.095 1.00 92.75 148 CYS A C 1
ATOM 1214 O O . CYS A 1 148 ? 7.446 -1.454 -16.669 1.00 92.75 148 CYS A O 1
ATOM 1216 N N . PHE A 1 149 ? 8.310 -3.422 -16.018 1.00 90.19 149 PHE A N 1
ATOM 1217 C CA . PHE A 1 149 ? 9.605 -3.233 -16.665 1.00 90.19 149 PHE A CA 1
ATOM 1218 C C . PHE A 1 149 ? 9.562 -3.607 -18.155 1.00 90.19 149 PHE A C 1
ATOM 1220 O O . PHE A 1 149 ? 10.020 -2.847 -19.008 1.00 90.19 149 PHE A O 1
ATOM 1227 N N . PHE A 1 150 ? 8.985 -4.766 -18.488 1.00 88.81 150 PHE A N 1
ATOM 1228 C CA . PHE A 1 150 ? 9.005 -5.286 -19.855 1.00 88.81 150 PHE A CA 1
ATOM 1229 C C . PHE A 1 150 ? 8.051 -4.548 -20.803 1.00 88.81 150 PHE A C 1
ATOM 1231 O O . PHE A 1 150 ? 8.383 -4.403 -21.978 1.00 88.81 150 PHE A O 1
ATOM 1238 N N . ILE A 1 151 ? 6.902 -4.038 -20.333 1.00 90.00 151 ILE A N 1
ATOM 1239 C CA . ILE A 1 151 ? 5.963 -3.303 -21.202 1.00 90.00 151 ILE A CA 1
ATOM 1240 C C . ILE A 1 151 ? 6.642 -2.081 -21.856 1.00 90.00 151 ILE A C 1
ATOM 1242 O O . ILE A 1 151 ? 6.656 -2.008 -23.088 1.00 90.00 151 ILE A O 1
ATOM 1246 N N . PRO A 1 152 ? 7.251 -1.140 -21.104 1.00 85.94 152 PRO A N 1
ATOM 1247 C CA . PRO A 1 152 ? 7.924 0.004 -21.716 1.00 85.94 152 PRO A CA 1
ATOM 1248 C C . PRO A 1 152 ? 9.213 -0.391 -22.441 1.00 85.94 152 PRO A C 1
ATOM 1250 O O . PRO A 1 152 ? 9.564 0.243 -23.431 1.00 85.94 152 PRO A O 1
ATOM 1253 N N . TYR A 1 153 ? 9.901 -1.451 -22.001 1.00 84.50 153 TYR A N 1
ATOM 1254 C CA . TYR A 1 153 ? 11.067 -1.978 -22.712 1.00 84.50 153 TYR A CA 1
ATOM 1255 C C . TYR A 1 153 ? 10.728 -2.361 -24.160 1.00 84.50 153 TYR A C 1
ATOM 1257 O O . TYR A 1 153 ? 11.414 -1.928 -25.082 1.00 84.50 153 TYR A O 1
ATOM 1265 N N . PHE A 1 154 ? 9.638 -3.106 -24.378 1.00 85.12 154 PHE A N 1
ATOM 1266 C CA . PHE A 1 154 ? 9.204 -3.465 -25.731 1.00 85.12 154 PHE A CA 1
ATOM 1267 C C . PHE A 1 154 ? 8.658 -2.270 -26.518 1.00 85.12 154 PHE A C 1
ATOM 1269 O O . PHE A 1 154 ? 8.862 -2.203 -27.726 1.00 85.12 154 PHE A O 1
ATOM 1276 N N . ALA A 1 155 ? 7.999 -1.316 -25.854 1.00 84.00 155 ALA A N 1
ATOM 1277 C CA . ALA A 1 155 ? 7.462 -0.126 -26.515 1.00 84.00 155 ALA A CA 1
ATOM 1278 C C . ALA A 1 155 ? 8.556 0.801 -27.081 1.00 84.00 155 ALA A C 1
ATOM 1280 O O . ALA A 1 155 ? 8.340 1.438 -28.107 1.00 84.00 155 ALA A O 1
ATOM 1281 N N . TYR A 1 156 ? 9.723 0.861 -26.432 1.00 79.25 156 TYR A N 1
ATOM 1282 C CA . TYR A 1 156 ? 10.848 1.723 -26.816 1.00 79.25 156 TYR A CA 1
ATOM 1283 C C . TYR A 1 156 ? 12.009 0.973 -27.490 1.00 79.25 156 TYR A C 1
ATOM 1285 O O . TYR A 1 156 ? 13.068 1.558 -27.698 1.00 79.25 156 TYR A O 1
ATOM 1293 N N . ALA A 1 157 ? 11.829 -0.298 -27.864 1.00 72.94 157 ALA A N 1
ATOM 1294 C CA . ALA A 1 157 ? 12.901 -1.146 -28.396 1.00 72.94 157 ALA A CA 1
ATOM 1295 C C . ALA A 1 157 ? 13.576 -0.610 -29.679 1.00 72.94 157 ALA A C 1
ATOM 1297 O O . ALA A 1 157 ? 14.737 -0.933 -29.927 1.00 72.94 157 ALA A O 1
ATOM 1298 N N . ASP A 1 158 ? 12.872 0.212 -30.465 1.00 73.50 158 ASP A N 1
ATOM 1299 C CA . ASP A 1 158 ? 13.362 0.801 -31.722 1.00 73.50 158 ASP A CA 1
ATOM 1300 C C . ASP A 1 158 ? 13.641 2.317 -31.623 1.00 73.50 158 ASP A C 1
ATOM 1302 O O . ASP A 1 158 ? 13.789 2.989 -32.642 1.00 73.50 158 ASP A O 1
ATOM 1306 N N . SER A 1 159 ? 13.664 2.890 -30.414 1.00 75.81 159 SER A N 1
ATOM 1307 C CA . SER A 1 159 ? 13.877 4.330 -30.201 1.00 75.81 159 SER A CA 1
ATOM 1308 C C . SER A 1 159 ? 15.205 4.617 -29.497 1.00 75.81 159 SER A C 1
ATOM 1310 O O . SER A 1 159 ? 15.493 4.036 -28.453 1.00 75.81 159 SER A O 1
ATOM 1312 N N . ASP A 1 160 ? 15.976 5.573 -30.018 1.00 71.06 160 ASP A N 1
ATOM 1313 C CA . ASP A 1 160 ? 17.193 6.080 -29.373 1.00 71.06 160 ASP A CA 1
ATOM 1314 C C . ASP A 1 160 ? 16.810 7.104 -28.293 1.00 71.06 160 ASP A C 1
ATOM 1316 O O . ASP A 1 160 ? 16.799 8.315 -28.523 1.00 71.06 160 ASP A O 1
ATOM 1320 N N . VAL A 1 161 ? 16.414 6.609 -27.119 1.00 74.44 161 VAL A N 1
ATOM 1321 C CA . VAL A 1 161 ? 16.017 7.443 -25.975 1.00 74.44 161 VAL A CA 1
ATOM 1322 C C . VAL A 1 161 ? 17.110 7.454 -24.914 1.00 74.44 161 VAL A C 1
ATOM 1324 O O . VAL A 1 161 ? 17.703 6.419 -24.612 1.00 74.44 161 VAL A O 1
ATOM 1327 N N . ASP A 1 162 ? 17.339 8.620 -24.309 1.00 78.25 162 ASP A N 1
ATOM 1328 C CA . ASP A 1 162 ? 18.233 8.744 -23.158 1.00 78.25 162 ASP A CA 1
ATOM 1329 C C . ASP A 1 162 ? 17.737 7.912 -21.959 1.00 78.25 162 ASP A C 1
ATOM 1331 O O . ASP A 1 162 ? 16.532 7.714 -21.767 1.00 78.25 162 ASP A O 1
ATOM 1335 N N . LEU A 1 163 ? 18.672 7.451 -21.125 1.00 76.50 163 LEU A N 1
ATOM 1336 C CA . LEU A 1 163 ? 18.415 6.510 -20.036 1.00 76.50 163 LEU A CA 1
ATOM 1337 C C . LEU A 1 163 ? 17.367 7.026 -19.037 1.00 76.50 163 LEU A C 1
ATOM 1339 O O . LEU A 1 163 ? 16.467 6.282 -18.642 1.00 76.50 163 LEU A O 1
ATOM 1343 N N . PHE A 1 164 ? 17.452 8.300 -18.647 1.00 76.00 164 PHE A N 1
ATOM 1344 C CA . PHE A 1 164 ? 16.513 8.889 -17.686 1.00 76.00 164 PHE A CA 1
ATOM 1345 C C . PHE A 1 164 ? 15.130 9.126 -18.303 1.00 76.00 164 PHE A C 1
ATOM 1347 O O . PHE A 1 164 ? 14.095 8.963 -17.645 1.00 76.00 164 PHE A O 1
ATOM 1354 N N . THR A 1 165 ? 15.101 9.439 -19.600 1.00 80.06 165 THR A N 1
ATOM 1355 C CA . THR A 1 165 ? 13.853 9.578 -20.357 1.00 80.06 165 THR A CA 1
ATOM 1356 C C . THR A 1 165 ? 13.156 8.225 -20.493 1.00 80.06 165 THR A C 1
ATOM 1358 O O . THR A 1 165 ? 11.941 8.148 -20.323 1.00 80.06 165 THR A O 1
ATOM 1361 N N . TRP A 1 166 ? 13.913 7.143 -20.699 1.00 83.19 166 TRP A N 1
ATOM 1362 C CA . TRP A 1 166 ? 13.394 5.772 -20.698 1.00 83.19 166 TRP A CA 1
ATOM 1363 C C . TRP A 1 166 ? 12.897 5.324 -19.312 1.00 83.19 166 TRP A C 1
ATOM 1365 O O . TRP A 1 166 ? 11.893 4.618 -19.205 1.00 83.19 166 TRP A O 1
ATOM 1375 N N . GLY A 1 167 ? 13.526 5.799 -18.233 1.00 82.94 167 GLY A N 1
ATOM 1376 C CA . GLY A 1 167 ? 13.106 5.490 -16.864 1.00 82.94 167 GLY A CA 1
ATOM 1377 C C . GLY A 1 167 ? 11.795 6.122 -16.413 1.00 82.94 167 GLY A C 1
ATOM 1378 O O . GLY A 1 167 ? 11.062 5.536 -15.611 1.00 82.94 167 GLY A O 1
ATOM 1379 N N . THR A 1 168 ? 11.469 7.292 -16.952 1.00 84.44 168 THR A N 1
ATOM 1380 C CA . THR A 1 168 ? 10.272 8.066 -16.595 1.00 84.44 168 THR A CA 1
ATOM 1381 C C . THR A 1 168 ? 8.942 7.321 -16.846 1.00 84.44 168 THR A C 1
ATOM 1383 O O . THR A 1 168 ? 8.112 7.262 -15.931 1.00 84.44 168 THR A O 1
ATOM 1386 N N . PRO A 1 169 ? 8.681 6.703 -18.017 1.00 87.62 169 PRO A N 1
ATOM 1387 C CA . PRO A 1 169 ? 7.456 5.929 -18.228 1.00 87.62 169 PRO A CA 1
ATOM 1388 C C . PRO A 1 169 ? 7.389 4.679 -17.344 1.00 87.62 169 PRO A C 1
ATOM 1390 O O . PRO A 1 169 ? 6.310 4.342 -16.859 1.00 87.62 169 PRO A O 1
ATOM 1393 N N . ILE A 1 170 ? 8.524 4.026 -17.071 1.00 90.31 170 ILE A N 1
ATOM 1394 C CA . ILE A 1 170 ? 8.569 2.832 -16.218 1.00 90.31 170 ILE A CA 1
ATOM 1395 C C . ILE A 1 170 ? 8.179 3.178 -14.776 1.00 90.31 170 ILE A C 1
ATOM 1397 O O . ILE A 1 170 ? 7.328 2.504 -14.194 1.00 90.31 170 ILE A O 1
ATOM 1401 N N . ILE A 1 171 ? 8.731 4.256 -14.204 1.00 89.62 171 ILE A N 1
ATOM 1402 C CA . ILE A 1 171 ? 8.357 4.683 -12.846 1.00 89.62 171 ILE A CA 1
ATOM 1403 C C . ILE A 1 171 ? 6.910 5.189 -12.778 1.00 89.62 171 ILE A C 1
ATOM 1405 O O . ILE A 1 171 ? 6.227 4.946 -11.784 1.00 89.62 171 ILE A O 1
ATOM 1409 N N . THR A 1 172 ? 6.412 5.824 -13.845 1.00 90.81 172 THR A N 1
ATOM 1410 C CA . THR A 1 172 ? 5.005 6.246 -13.943 1.00 90.81 172 THR A CA 1
ATOM 1411 C C . THR A 1 172 ? 4.074 5.035 -13.912 1.00 90.81 172 THR A C 1
ATOM 1413 O O . THR A 1 172 ? 3.120 5.002 -13.135 1.00 90.81 172 THR A O 1
ATOM 1416 N N . LEU A 1 173 ? 4.370 4.007 -14.714 1.00 93.12 173 LEU A N 1
ATOM 1417 C CA . LEU A 1 173 ? 3.592 2.771 -14.755 1.00 93.12 173 LEU A CA 1
ATOM 1418 C C . LEU A 1 173 ? 3.646 2.029 -13.414 1.00 93.12 173 LEU A C 1
ATOM 1420 O O . LEU A 1 173 ? 2.612 1.568 -12.927 1.00 93.12 173 LEU A O 1
ATOM 1424 N N . ALA A 1 174 ? 4.822 1.969 -12.784 1.00 92.94 174 ALA A N 1
ATOM 1425 C CA . ALA A 1 174 ? 4.986 1.372 -11.464 1.00 92.94 174 ALA A CA 1
ATOM 1426 C C . ALA A 1 174 ? 4.172 2.117 -10.392 1.00 92.94 174 ALA A C 1
ATOM 1428 O O . ALA A 1 174 ? 3.478 1.474 -9.605 1.00 92.94 174 ALA A O 1
ATOM 1429 N N . LEU A 1 175 ? 4.192 3.458 -10.388 1.00 93.06 175 LEU A N 1
ATOM 1430 C CA . LEU A 1 175 ? 3.388 4.264 -9.464 1.00 93.06 175 LEU A CA 1
ATOM 1431 C C . LEU A 1 175 ? 1.894 3.996 -9.653 1.00 93.06 175 LEU A C 1
ATOM 1433 O O . LEU A 1 175 ? 1.198 3.710 -8.682 1.00 93.06 175 LEU A O 1
ATOM 1437 N N . CYS A 1 176 ? 1.405 4.064 -10.893 1.00 93.50 176 CYS A N 1
ATOM 1438 C CA . CYS A 1 176 ? 0.002 3.805 -11.207 1.00 93.50 176 CYS A CA 1
ATOM 1439 C C . CYS A 1 176 ? -0.425 2.409 -10.748 1.00 93.50 176 CYS A C 1
ATOM 1441 O O . CYS A 1 176 ? -1.467 2.265 -10.117 1.00 93.50 176 CYS A O 1
ATOM 1443 N N . THR A 1 177 ? 0.400 1.396 -11.007 1.00 94.25 177 THR A N 1
ATOM 1444 C CA . THR A 1 177 ? 0.127 0.009 -10.614 1.00 94.25 177 THR A CA 1
ATOM 1445 C C . THR A 1 177 ? 0.052 -0.138 -9.094 1.00 94.25 177 THR A C 1
ATOM 1447 O O . THR A 1 177 ? -0.901 -0.716 -8.581 1.00 94.25 177 THR A O 1
ATOM 1450 N N . ILE A 1 178 ? 0.989 0.466 -8.357 1.00 94.62 178 ILE A N 1
ATOM 1451 C CA . ILE A 1 178 ? 0.997 0.478 -6.886 1.00 94.62 178 ILE A CA 1
ATOM 1452 C C . ILE A 1 178 ? -0.260 1.168 -6.333 1.00 94.62 178 ILE A C 1
ATOM 1454 O O . ILE A 1 178 ? -0.920 0.627 -5.448 1.00 94.62 178 ILE A O 1
ATOM 1458 N N . LEU A 1 179 ? -0.652 2.318 -6.888 1.00 93.94 179 LEU A N 1
ATOM 1459 C CA . LEU A 1 179 ? -1.853 3.042 -6.456 1.00 93.94 179 LEU A CA 1
ATOM 1460 C C . LEU A 1 179 ? -3.155 2.297 -6.781 1.00 93.94 179 LEU A C 1
ATOM 1462 O O . LEU A 1 179 ? -4.082 2.306 -5.974 1.00 93.94 179 LEU A O 1
ATOM 1466 N N . VAL A 1 180 ? -3.233 1.643 -7.941 1.00 93.81 180 VAL A N 1
ATOM 1467 C CA . VAL A 1 180 ? -4.388 0.813 -8.309 1.00 93.81 180 VAL A CA 1
ATOM 1468 C C . VAL A 1 180 ? -4.478 -0.407 -7.398 1.00 93.81 180 VAL A C 1
ATOM 1470 O O . VAL A 1 180 ? -5.560 -0.701 -6.898 1.00 93.81 180 VAL A O 1
ATOM 1473 N N . HIS A 1 181 ? -3.354 -1.070 -7.118 1.00 94.12 181 HIS A N 1
ATOM 1474 C CA . HIS A 1 181 ? -3.302 -2.200 -6.193 1.00 94.12 181 HIS A CA 1
ATOM 1475 C C . HIS A 1 181 ? -3.756 -1.794 -4.780 1.00 94.12 181 HIS A C 1
ATOM 1477 O O . HIS A 1 181 ? -4.581 -2.478 -4.180 1.00 94.12 181 HIS A O 1
ATOM 1483 N N . LEU A 1 182 ? -3.336 -0.620 -4.288 1.00 93.00 182 LEU A N 1
ATOM 1484 C CA . LEU A 1 182 ? -3.853 -0.057 -3.033 1.00 93.00 182 LEU A CA 1
ATOM 1485 C C . LEU A 1 182 ? -5.369 0.153 -3.063 1.00 93.00 182 LEU A C 1
ATOM 1487 O O . LEU A 1 182 ? -6.058 -0.134 -2.085 1.00 93.00 182 LEU A O 1
ATOM 1491 N N . GLY A 1 183 ? -5.889 0.667 -4.178 1.00 91.31 183 GLY A N 1
ATOM 1492 C CA . GLY A 1 183 ? -7.324 0.851 -4.365 1.00 91.31 183 GLY A CA 1
ATOM 1493 C C . GLY A 1 183 ? -8.088 -0.471 -4.290 1.00 91.31 183 GLY A C 1
ATOM 1494 O O . GLY A 1 183 ? -9.130 -0.537 -3.645 1.00 91.31 183 GLY A O 1
ATOM 1495 N N . ILE A 1 184 ? -7.558 -1.534 -4.896 1.00 91.81 184 ILE A N 1
ATOM 1496 C CA . ILE A 1 184 ? -8.175 -2.869 -4.873 1.00 91.81 184 ILE A CA 1
ATOM 1497 C C . ILE A 1 184 ? -8.210 -3.443 -3.450 1.00 91.81 184 ILE A C 1
ATOM 1499 O O . ILE A 1 184 ? -9.219 -4.025 -3.050 1.00 91.81 184 ILE A O 1
ATOM 1503 N N . GLU A 1 185 ? -7.144 -3.251 -2.671 1.00 89.06 185 GLU A N 1
ATOM 1504 C CA . GLU A 1 185 ? -7.078 -3.726 -1.283 1.00 89.06 185 GLU A CA 1
ATOM 1505 C C . GLU A 1 185 ? -7.951 -2.908 -0.316 1.00 89.06 185 GLU A C 1
ATOM 1507 O O . GLU A 1 185 ? -8.365 -3.408 0.733 1.00 89.06 185 GLU A O 1
ATOM 1512 N N . THR A 1 186 ? -8.296 -1.668 -0.677 1.00 89.50 186 THR A N 1
ATOM 1513 C CA . THR A 1 186 ? -9.129 -0.785 0.149 1.00 89.50 186 THR A CA 1
ATOM 1514 C C . THR A 1 186 ? -10.555 -1.325 0.268 1.00 89.50 186 THR A C 1
ATOM 1516 O O . THR A 1 186 ? -11.286 -1.419 -0.721 1.00 89.50 186 THR A O 1
ATOM 1519 N N . LYS A 1 187 ? -11.003 -1.621 1.497 1.00 87.56 187 LYS A N 1
ATOM 1520 C CA . LYS A 1 187 ? -12.362 -2.138 1.739 1.00 87.56 187 LYS A CA 1
ATOM 1521 C C . LYS A 1 187 ? -13.411 -1.032 1.715 1.00 87.56 187 LYS A C 1
ATOM 1523 O O . LYS A 1 187 ? -14.492 -1.214 1.157 1.00 87.56 187 LYS A O 1
ATOM 1528 N N . THR A 1 188 ? -13.099 0.126 2.296 1.00 87.19 188 THR A N 1
ATOM 1529 C CA . THR A 1 188 ? -14.015 1.270 2.356 1.00 87.19 188 THR A CA 1
ATOM 1530 C C . THR A 1 188 ? -13.537 2.448 1.530 1.00 87.19 188 THR A C 1
ATOM 1532 O O . THR A 1 188 ? -12.594 3.168 1.861 1.00 87.19 188 THR A O 1
ATOM 1535 N N . TRP A 1 189 ? -14.262 2.709 0.448 1.00 87.75 189 TRP A N 1
ATOM 1536 C CA . TRP A 1 189 ? -14.013 3.858 -0.408 1.00 87.75 189 TRP A CA 1
ATOM 1537 C C . TRP A 1 189 ? -14.618 5.122 0.192 1.00 87.75 189 TRP A C 1
ATOM 1539 O O . TRP A 1 189 ? -15.805 5.410 0.047 1.00 87.75 189 TRP A O 1
ATOM 1549 N N . THR A 1 190 ? -13.781 5.895 0.879 1.00 90.06 190 THR A N 1
ATOM 1550 C CA . THR A 1 190 ? -14.127 7.241 1.341 1.00 90.06 190 THR A CA 1
ATOM 1551 C C . THR A 1 190 ? -13.689 8.289 0.319 1.00 90.06 190 THR A C 1
ATOM 1553 O O . THR A 1 190 ? -12.767 8.066 -0.467 1.00 90.06 190 THR A O 1
ATOM 1556 N N . TRP A 1 191 ? -14.306 9.474 0.354 1.00 89.94 191 TRP A N 1
ATOM 1557 C CA . TRP A 1 191 ? -13.857 10.614 -0.458 1.00 89.94 191 TRP A CA 1
ATOM 1558 C C . TRP A 1 191 ? -12.383 10.970 -0.199 1.00 89.94 191 TRP A C 1
ATOM 1560 O O . TRP A 1 191 ? -11.668 11.371 -1.113 1.00 89.94 191 TRP A O 1
ATOM 1570 N N . ILE A 1 192 ? -11.904 10.761 1.033 1.00 90.69 192 ILE A N 1
ATOM 1571 C CA . ILE A 1 192 ? -10.514 11.033 1.410 1.00 90.69 192 ILE A CA 1
ATOM 1572 C C . ILE A 1 192 ? -9.558 10.069 0.687 1.00 90.69 192 ILE A C 1
ATOM 1574 O O . ILE A 1 192 ? -8.550 10.526 0.151 1.00 90.69 192 ILE A O 1
ATOM 1578 N N . ASN A 1 193 ? -9.900 8.779 0.573 1.00 89.50 193 ASN A N 1
ATOM 1579 C CA . ASN A 1 193 ? -9.097 7.799 -0.175 1.00 89.50 193 ASN A CA 1
ATOM 1580 C C . ASN A 1 193 ? -8.982 8.184 -1.658 1.00 89.50 193 ASN A C 1
ATOM 1582 O O . ASN A 1 193 ? -7.875 8.259 -2.192 1.00 89.50 193 ASN A O 1
ATOM 1586 N N . TRP A 1 194 ? -10.104 8.547 -2.292 1.00 90.06 194 TRP A N 1
ATOM 1587 C CA . TRP A 1 194 ? -10.110 9.064 -3.667 1.00 90.06 194 TRP A CA 1
ATOM 1588 C C . TRP A 1 194 ? -9.240 10.312 -3.824 1.00 90.06 194 TRP A C 1
ATOM 1590 O O . TRP A 1 194 ? -8.405 10.379 -4.727 1.00 90.06 194 TRP A O 1
ATOM 1600 N N . SER A 1 195 ? -9.394 11.281 -2.918 1.00 91.12 195 SER A N 1
ATOM 1601 C CA . SER A 1 195 ? -8.610 12.516 -2.947 1.00 91.12 195 SER A CA 1
ATOM 1602 C C . SER A 1 195 ? -7.112 12.256 -2.777 1.00 91.12 195 SER A C 1
ATOM 1604 O O . SER A 1 195 ? -6.302 12.921 -3.415 1.00 91.12 195 SER A O 1
ATOM 1606 N N . SER A 1 196 ? -6.733 11.258 -1.975 1.00 91.44 196 SER A N 1
ATOM 1607 C CA . SER A 1 196 ? -5.336 10.923 -1.720 1.00 91.44 196 SER A CA 1
ATOM 1608 C C . SER A 1 196 ? -4.661 10.275 -2.927 1.00 91.44 196 SER A C 1
ATOM 1610 O O . SER A 1 196 ? -3.553 10.671 -3.293 1.00 91.44 196 SER A O 1
ATOM 1612 N N . ILE A 1 197 ? -5.341 9.333 -3.590 1.00 91.69 197 ILE A N 1
ATOM 1613 C CA . ILE A 1 197 ? -4.843 8.706 -4.822 1.00 91.69 197 ILE A CA 1
ATOM 1614 C C . ILE A 1 197 ? -4.698 9.763 -5.927 1.00 91.69 197 ILE A C 1
ATOM 1616 O O . ILE A 1 197 ? -3.652 9.844 -6.573 1.00 91.69 197 ILE A O 1
ATOM 1620 N N . ALA A 1 198 ? -5.705 10.626 -6.098 1.00 92.69 198 ALA A N 1
ATOM 1621 C CA . ALA A 1 198 ? -5.662 11.711 -7.078 1.00 92.69 198 ALA A CA 1
ATOM 1622 C C . ALA A 1 198 ? -4.549 12.729 -6.778 1.00 92.69 198 ALA A C 1
ATOM 1624 O O . ALA A 1 198 ? -3.838 13.162 -7.689 1.00 92.69 198 ALA A O 1
ATOM 1625 N N . PHE A 1 199 ? -4.364 13.088 -5.503 1.00 92.50 199 PHE A N 1
ATOM 1626 C CA . PHE A 1 199 ? -3.288 13.973 -5.066 1.00 92.50 199 PHE A CA 1
ATOM 1627 C C . PHE A 1 199 ? -1.915 13.376 -5.375 1.00 92.50 199 PHE A C 1
ATOM 1629 O O . PHE A 1 199 ? -1.075 14.072 -5.935 1.00 92.50 199 PHE A O 1
ATOM 1636 N N . SER A 1 200 ? -1.702 12.089 -5.087 1.00 93.00 200 SER A N 1
ATOM 1637 C CA . SER A 1 200 ? -0.439 11.405 -5.383 1.00 93.00 200 SER A CA 1
ATOM 1638 C C . SER A 1 200 ? -0.099 11.418 -6.879 1.00 93.00 200 SER A C 1
ATOM 1640 O O . SER A 1 200 ? 1.008 11.810 -7.250 1.00 93.00 200 SER A O 1
ATOM 1642 N N . LEU A 1 201 ? -1.064 11.084 -7.746 1.00 91.56 201 LEU A N 1
ATOM 1643 C CA . LEU A 1 201 ? -0.874 11.127 -9.201 1.00 91.56 201 LEU A CA 1
ATOM 1644 C C . LEU A 1 201 ? -0.559 12.545 -9.691 1.00 91.56 201 LEU A C 1
ATOM 1646 O O . LEU A 1 201 ? 0.400 12.751 -10.432 1.00 91.56 201 LEU A O 1
ATOM 1650 N N . THR A 1 202 ? -1.336 13.533 -9.245 1.00 92.06 202 THR A N 1
ATOM 1651 C CA . THR A 1 202 ? -1.142 14.940 -9.632 1.00 92.06 202 THR A CA 1
ATOM 1652 C C . THR A 1 202 ? 0.227 15.447 -9.192 1.00 92.06 202 THR A C 1
ATOM 1654 O O . THR A 1 202 ? 0.928 16.112 -9.955 1.00 92.06 202 THR A O 1
ATOM 1657 N N . LEU A 1 203 ? 0.631 15.101 -7.971 1.00 90.88 203 LEU A N 1
ATOM 1658 C CA . LEU A 1 203 ? 1.911 15.485 -7.403 1.00 90.88 203 LEU A CA 1
ATOM 1659 C C . LEU A 1 203 ? 3.073 14.863 -8.189 1.00 90.88 203 LEU A C 1
ATOM 1661 O O . LEU A 1 203 ? 4.036 15.566 -8.482 1.00 90.88 203 LEU A O 1
ATOM 1665 N N . PHE A 1 204 ? 2.966 13.592 -8.587 1.00 90.62 204 PHE A N 1
ATOM 1666 C CA . PHE A 1 204 ? 3.972 12.934 -9.423 1.00 90.62 204 PHE A CA 1
ATOM 1667 C C . PHE A 1 204 ? 4.158 13.653 -10.764 1.00 90.62 204 PHE A C 1
ATOM 1669 O O . PHE A 1 204 ? 5.280 14.025 -11.103 1.00 90.62 204 PHE A O 1
ATOM 1676 N N . PHE A 1 205 ? 3.072 13.922 -11.496 1.00 89.81 205 PHE A N 1
ATOM 1677 C CA . PHE A 1 205 ? 3.157 14.651 -12.767 1.00 89.81 205 PHE A CA 1
ATOM 1678 C C . PHE A 1 205 ? 3.679 16.079 -12.585 1.00 89.81 205 PHE A C 1
ATOM 1680 O O . PHE A 1 205 ? 4.453 16.556 -13.409 1.00 89.81 205 PHE A O 1
ATOM 1687 N N . THR A 1 206 ? 3.313 16.750 -11.491 1.00 89.19 206 THR A N 1
ATOM 1688 C CA . THR A 1 206 ? 3.823 18.093 -11.178 1.00 89.19 206 THR A CA 1
ATOM 1689 C C . THR A 1 206 ? 5.334 18.071 -10.961 1.00 89.19 206 THR A C 1
ATOM 1691 O O . THR A 1 206 ? 6.045 18.857 -11.578 1.00 89.19 206 THR A O 1
ATOM 1694 N N . VAL A 1 207 ? 5.846 17.141 -10.147 1.00 86.88 207 VAL A N 1
ATOM 1695 C CA . VAL A 1 207 ? 7.293 16.989 -9.921 1.00 86.88 207 VAL A CA 1
ATOM 1696 C C . VAL A 1 207 ? 8.005 16.619 -11.217 1.00 86.88 207 VAL A C 1
ATOM 1698 O O . VAL A 1 207 ? 9.049 17.198 -11.510 1.00 86.88 207 VAL A O 1
ATOM 1701 N N . ALA A 1 208 ? 7.420 15.729 -12.024 1.00 84.38 208 ALA A N 1
ATOM 1702 C CA . ALA A 1 208 ? 7.978 15.360 -13.316 1.00 84.38 208 ALA A CA 1
ATOM 1703 C C . ALA A 1 208 ? 8.113 16.573 -14.246 1.00 84.38 208 ALA A C 1
ATOM 1705 O O . ALA A 1 208 ? 9.187 16.811 -14.797 1.00 84.38 208 ALA A O 1
ATOM 1706 N N . LEU A 1 209 ? 7.065 17.389 -14.377 1.00 86.31 209 LEU A N 1
ATOM 1707 C CA . LEU A 1 209 ? 7.099 18.605 -15.189 1.00 86.31 209 LEU A CA 1
ATOM 1708 C C . LEU A 1 209 ? 8.082 19.643 -14.634 1.00 86.31 209 LEU A C 1
ATOM 1710 O O . LEU A 1 209 ? 8.854 20.210 -15.401 1.00 86.31 209 LEU A O 1
ATOM 1714 N N . CYS A 1 210 ? 8.105 19.868 -13.318 1.00 85.94 210 CYS A N 1
ATOM 1715 C CA . CYS A 1 210 ? 9.031 20.810 -12.687 1.00 85.94 210 CYS A CA 1
ATOM 1716 C C . CYS A 1 210 ? 10.496 20.397 -12.862 1.00 85.94 210 CYS A C 1
ATOM 1718 O O . CYS A 1 210 ? 11.335 21.245 -13.15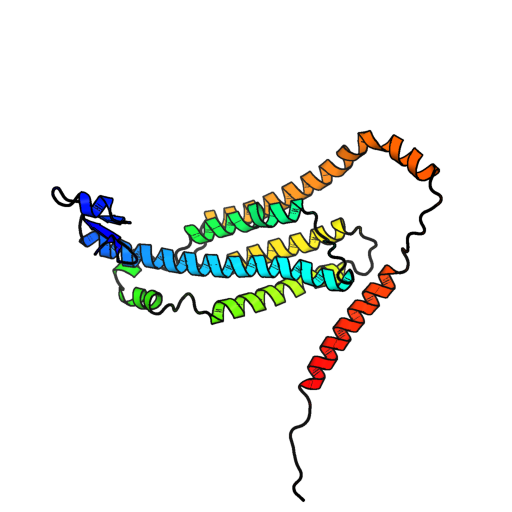8 1.00 85.94 210 CYS A O 1
ATOM 1720 N N . TYR A 1 211 ? 10.807 19.109 -12.702 1.00 81.00 211 TYR A N 1
ATOM 1721 C CA . TYR A 1 211 ? 12.157 18.580 -12.892 1.00 81.00 211 TYR A CA 1
ATOM 1722 C C . TYR A 1 211 ? 12.606 18.738 -14.351 1.00 81.00 211 TYR A C 1
ATOM 1724 O O . TYR A 1 211 ? 13.689 19.258 -14.608 1.00 81.00 211 TYR A O 1
ATOM 1732 N N . ASN A 1 212 ? 11.737 18.392 -15.309 1.00 77.75 212 ASN A N 1
ATOM 1733 C CA . ASN A 1 212 ? 12.017 18.585 -16.735 1.00 77.75 212 ASN A CA 1
ATOM 1734 C C . ASN A 1 212 ? 12.143 20.071 -17.121 1.00 77.75 212 ASN A C 1
ATOM 1736 O O . ASN A 1 212 ? 12.959 20.399 -17.974 1.00 77.75 212 ASN A O 1
ATOM 1740 N N . ALA A 1 213 ? 11.389 20.974 -16.485 1.00 79.31 213 ALA A N 1
ATOM 1741 C CA . ALA A 1 213 ? 11.473 22.418 -16.724 1.00 79.31 213 ALA A CA 1
ATOM 1742 C C . ALA A 1 213 ? 12.716 23.069 -16.096 1.00 79.31 213 ALA A C 1
ATOM 1744 O O . ALA A 1 213 ? 13.225 24.046 -16.627 1.00 79.31 213 ALA A O 1
ATOM 1745 N N . SER A 1 214 ? 13.230 22.518 -14.995 1.00 72.31 214 SER A N 1
ATOM 1746 C CA . SER A 1 214 ? 14.415 23.049 -14.302 1.00 72.31 214 SER A CA 1
ATOM 1747 C C . SER A 1 214 ? 15.733 22.603 -14.952 1.00 72.31 214 SER A C 1
ATOM 1749 O O . SER A 1 214 ? 16.771 23.227 -14.745 1.00 72.31 214 SER A O 1
ATOM 1751 N N . CYS A 1 215 ? 15.705 21.530 -15.749 1.00 56.84 215 CYS A N 1
ATOM 1752 C CA . CYS A 1 215 ? 16.867 21.011 -16.468 1.00 56.84 215 CYS A CA 1
ATOM 1753 C C . CYS A 1 215 ? 17.398 21.949 -17.586 1.00 56.84 215 CYS A C 1
ATOM 1755 O O . CYS A 1 215 ? 18.615 22.122 -17.654 1.00 56.84 215 CYS A O 1
ATOM 1757 N N . PRO A 1 216 ? 16.570 22.631 -18.410 1.00 48.78 216 PRO A N 1
ATOM 1758 C CA . PRO A 1 216 ? 17.078 23.634 -19.353 1.00 48.78 216 PRO A CA 1
ATOM 1759 C C . PRO A 1 216 ? 17.639 24.897 -18.673 1.00 48.78 216 PRO A C 1
ATOM 1761 O O . PRO A 1 216 ? 18.578 25.491 -19.199 1.00 48.78 216 PRO A O 1
ATOM 1764 N N . ASP A 1 217 ? 17.142 25.285 -17.493 1.00 46.47 217 ASP A N 1
ATOM 1765 C CA . ASP A 1 217 ? 17.599 26.502 -16.799 1.00 46.47 217 ASP A CA 1
ATOM 1766 C C . ASP A 1 217 ? 18.931 26.321 -16.044 1.00 46.47 217 ASP A C 1
ATOM 1768 O O . ASP A 1 217 ? 19.674 27.286 -15.850 1.00 46.47 217 ASP A O 1
ATOM 1772 N N . LEU A 1 218 ? 19.289 25.092 -15.651 1.00 45.53 218 LEU A N 1
ATOM 1773 C CA . LEU A 1 218 ? 20.541 24.811 -14.933 1.00 45.53 218 LEU A CA 1
ATOM 1774 C C . LEU A 1 218 ? 21.780 24.751 -15.855 1.00 45.53 218 LEU A C 1
ATOM 1776 O O . LEU A 1 218 ? 22.905 24.874 -15.373 1.00 45.53 218 LEU A O 1
ATOM 1780 N N . LEU A 1 219 ? 21.594 24.589 -17.172 1.00 46.03 219 LEU A N 1
ATOM 1781 C CA . LEU A 1 219 ? 22.675 24.537 -18.176 1.00 46.03 219 LEU A CA 1
ATOM 1782 C C . LEU A 1 219 ? 23.105 25.919 -18.704 1.00 46.03 219 LEU A C 1
ATOM 1784 O O . LEU A 1 219 ? 24.206 26.058 -19.241 1.00 46.03 219 LEU A O 1
ATOM 1788 N N . LEU A 1 220 ? 22.297 26.960 -18.480 1.00 47.75 220 LEU A N 1
ATOM 1789 C CA . LEU A 1 220 ? 22.556 28.323 -18.958 1.00 47.75 220 LEU A CA 1
ATOM 1790 C C . LEU A 1 220 ? 23.873 28.980 -18.475 1.00 47.75 220 LEU A C 1
ATOM 1792 O O . LEU A 1 220 ? 24.417 29.779 -19.240 1.00 47.75 220 LEU A O 1
ATOM 1796 N N . PRO A 1 221 ? 24.447 28.692 -17.285 1.00 44.72 221 PRO A N 1
ATOM 1797 C CA . PRO A 1 221 ? 25.701 29.321 -16.874 1.00 44.72 221 PRO A CA 1
ATOM 1798 C C . PRO A 1 221 ? 26.971 28.521 -17.223 1.00 44.72 221 PRO A C 1
ATOM 1800 O O . PRO A 1 221 ? 28.060 29.072 -17.070 1.00 44.72 221 PRO A O 1
ATOM 1803 N N . LEU A 1 222 ? 26.881 27.261 -17.681 1.00 39.50 222 LEU A N 1
ATOM 1804 C CA . LEU A 1 222 ? 28.063 26.398 -17.906 1.00 39.50 222 LEU A CA 1
ATOM 1805 C C . LEU A 1 222 ? 28.411 26.136 -19.380 1.00 39.50 222 LEU A C 1
ATOM 1807 O O . LEU A 1 222 ? 29.484 25.606 -19.671 1.00 39.50 222 LEU A O 1
ATOM 1811 N N . GLN A 1 223 ? 27.543 26.542 -20.304 1.00 45.78 223 GLN A N 1
ATOM 1812 C CA . GLN A 1 223 ? 27.695 26.305 -21.740 1.00 45.78 223 GLN A CA 1
ATOM 1813 C C . GLN A 1 223 ? 29.040 26.766 -22.350 1.00 45.78 223 GLN A C 1
ATOM 1815 O O . GLN A 1 223 ? 29.624 25.994 -23.105 1.00 45.78 223 GLN A O 1
ATOM 1820 N N . PRO A 1 224 ? 29.626 27.931 -21.993 1.00 44.62 224 PRO A N 1
ATOM 1821 C CA . PRO A 1 224 ? 30.897 28.354 -22.594 1.00 44.62 224 PRO A CA 1
ATOM 1822 C C . PRO A 1 224 ? 32.141 27.618 -22.055 1.00 44.62 224 PRO A C 1
ATOM 1824 O O . PRO A 1 224 ? 33.225 27.778 -22.609 1.00 44.62 224 PRO A O 1
ATOM 1827 N N . LEU A 1 225 ? 32.023 26.830 -20.977 1.00 45.81 225 LEU A N 1
ATOM 1828 C CA . LEU A 1 225 ? 33.143 26.078 -20.386 1.00 45.81 225 LEU A CA 1
ATOM 1829 C C . LEU A 1 225 ? 33.245 24.641 -20.925 1.00 45.81 225 LEU A C 1
ATOM 1831 O O . LEU A 1 225 ? 34.341 24.086 -20.951 1.00 45.81 225 LEU A O 1
ATOM 1835 N N . LEU A 1 226 ? 32.132 24.067 -21.393 1.00 46.47 226 LEU A N 1
ATOM 1836 C CA . LEU A 1 226 ? 32.090 22.748 -22.037 1.00 46.47 226 LEU A CA 1
ATOM 1837 C C . LEU A 1 226 ? 32.613 22.789 -23.484 1.00 46.47 226 LEU A C 1
ATOM 1839 O O . LEU A 1 226 ? 33.413 21.933 -23.848 1.00 46.47 226 LEU A O 1
ATOM 1843 N N . ASP A 1 227 ? 32.313 23.848 -24.248 1.00 44.22 227 ASP A N 1
ATOM 1844 C CA . ASP A 1 227 ? 32.841 24.027 -25.616 1.00 44.22 227 ASP A CA 1
ATOM 1845 C C . ASP A 1 227 ? 34.383 24.132 -25.666 1.00 44.22 227 ASP A C 1
ATOM 1847 O O . ASP A 1 227 ? 35.014 23.784 -26.665 1.00 44.22 227 ASP A O 1
ATOM 1851 N N . HIS A 1 228 ? 35.021 24.593 -24.583 1.00 40.69 228 HIS A N 1
ATOM 1852 C CA . HIS A 1 228 ? 36.484 24.638 -24.472 1.00 40.69 228 HIS A CA 1
ATOM 1853 C C . HIS A 1 228 ? 37.111 23.328 -23.973 1.00 40.69 228 HIS A C 1
ATOM 1855 O O . HIS A 1 228 ? 38.289 23.093 -24.250 1.00 40.69 228 HIS A O 1
ATOM 1861 N N . ALA A 1 229 ? 36.356 22.479 -23.271 1.00 42.59 229 ALA A N 1
ATOM 1862 C CA . ALA A 1 229 ? 36.820 21.163 -22.835 1.00 42.59 229 ALA A CA 1
ATOM 1863 C C . ALA A 1 229 ? 36.753 20.135 -23.983 1.00 42.59 229 ALA A C 1
ATOM 1865 O O . ALA A 1 229 ? 37.714 19.396 -24.190 1.00 42.59 229 ALA A O 1
ATOM 1866 N N . ASP A 1 230 ? 35.698 20.182 -24.805 1.00 41.53 230 ASP A N 1
ATOM 1867 C CA . ASP A 1 230 ? 35.515 19.292 -25.965 1.00 41.53 230 ASP A CA 1
ATOM 1868 C C . ASP A 1 230 ? 36.483 19.581 -27.134 1.00 41.53 230 ASP A C 1
ATOM 1870 O O . ASP A 1 230 ? 36.678 18.742 -28.011 1.00 41.53 230 ASP A O 1
ATOM 1874 N N . ALA A 1 231 ? 37.142 20.746 -27.159 1.00 42.62 231 ALA A N 1
ATOM 1875 C CA . ALA A 1 231 ? 38.174 21.061 -28.154 1.00 42.62 231 ALA A CA 1
ATOM 1876 C C . ALA A 1 231 ? 39.582 20.547 -27.775 1.00 42.62 231 ALA A C 1
ATOM 1878 O O . ALA A 1 231 ? 40.473 20.526 -28.629 1.00 42.62 231 ALA A O 1
ATOM 1879 N N . ALA A 1 232 ? 39.806 20.169 -26.509 1.00 43.25 232 ALA A N 1
ATOM 1880 C CA . ALA A 1 232 ? 41.116 19.762 -25.991 1.00 43.25 232 ALA A CA 1
ATOM 1881 C C . ALA A 1 232 ? 41.283 18.237 -25.868 1.00 43.25 232 ALA A C 1
ATOM 1883 O O . ALA A 1 232 ? 42.411 17.744 -25.933 1.00 43.25 232 ALA A O 1
ATOM 1884 N N . GLU A 1 233 ? 40.189 17.483 -25.754 1.00 39.06 233 GLU A N 1
ATOM 1885 C CA . GLU A 1 233 ? 40.204 16.026 -25.870 1.00 39.06 233 GLU A CA 1
ATOM 1886 C C . GLU A 1 233 ? 39.684 15.621 -27.254 1.00 39.06 233 GLU A C 1
ATOM 1888 O O . GLU A 1 233 ? 38.554 15.912 -27.633 1.00 39.06 233 GLU A O 1
ATOM 1893 N N . GLY A 1 234 ? 40.538 14.965 -28.048 1.00 37.78 234 GLY A N 1
ATOM 1894 C CA . GLY A 1 234 ? 40.122 14.345 -29.307 1.00 37.78 234 GLY A CA 1
ATOM 1895 C C . GLY A 1 234 ? 38.927 13.399 -29.101 1.00 37.78 234 GLY A C 1
ATOM 1896 O O . GLY A 1 234 ? 38.703 12.922 -27.989 1.00 37.78 234 GLY A O 1
ATOM 1897 N N . PRO A 1 235 ? 38.161 13.105 -30.166 1.00 32.59 235 PRO A N 1
ATOM 1898 C CA . PRO A 1 235 ? 36.809 12.567 -30.060 1.00 32.59 235 PRO A CA 1
ATOM 1899 C C . PRO A 1 235 ? 36.755 11.309 -29.180 1.00 32.59 235 PRO A C 1
ATOM 1901 O O . PRO A 1 235 ? 37.474 10.343 -29.468 1.00 32.59 235 PRO A O 1
ATOM 1904 N N . PRO A 1 236 ? 35.888 11.259 -28.151 1.00 34.66 236 PRO A N 1
ATOM 1905 C CA . PRO A 1 236 ? 35.629 10.020 -27.448 1.00 34.66 236 PRO A CA 1
ATOM 1906 C C . PRO A 1 236 ? 34.910 9.079 -28.416 1.00 34.66 236 PRO A C 1
ATOM 1908 O O . PRO A 1 236 ? 33.807 9.349 -28.893 1.00 34.66 236 PRO A O 1
ATOM 1911 N N . LEU A 1 237 ? 35.553 7.954 -28.723 1.00 36.06 237 LEU A N 1
ATOM 1912 C CA . LEU A 1 237 ? 34.919 6.800 -29.354 1.00 36.06 237 LEU A CA 1
ATOM 1913 C C . LEU A 1 237 ? 33.834 6.256 -28.409 1.00 36.06 237 LEU A C 1
ATOM 1915 O O . LEU A 1 237 ? 34.064 5.321 -27.645 1.00 36.06 237 LEU A O 1
ATOM 1919 N N . LEU A 1 238 ? 32.645 6.858 -28.445 1.00 32.56 238 LEU A N 1
ATOM 1920 C CA . LEU A 1 238 ? 31.442 6.327 -27.814 1.00 32.56 238 LEU A CA 1
ATOM 1921 C C . LEU A 1 238 ? 30.945 5.112 -28.620 1.00 32.56 238 LEU A C 1
ATOM 1923 O O . LEU A 1 238 ? 30.709 5.223 -29.827 1.00 32.56 238 LEU A O 1
ATOM 1927 N N . PRO A 1 239 ? 30.748 3.938 -27.992 1.00 35.62 239 PRO A N 1
ATOM 1928 C CA . PRO A 1 239 ? 30.307 2.733 -28.675 1.00 35.62 239 PRO A CA 1
ATOM 1929 C C . PRO A 1 239 ? 28.776 2.733 -28.811 1.00 35.62 239 PRO A C 1
ATOM 1931 O O . PRO A 1 239 ? 28.084 1.944 -28.173 1.00 35.62 239 PRO A O 1
ATOM 1934 N N . ALA A 1 240 ? 28.231 3.588 -29.678 1.00 37.62 240 ALA A N 1
ATOM 1935 C CA . ALA A 1 240 ? 26.791 3.621 -29.972 1.00 37.62 240 ALA A CA 1
ATOM 1936 C C . ALA A 1 240 ? 26.282 2.349 -30.694 1.00 37.62 240 ALA A C 1
ATOM 1938 O O . ALA A 1 240 ? 25.088 2.086 -30.738 1.00 37.62 240 ALA A O 1
ATOM 1939 N N . VAL A 1 241 ? 27.178 1.499 -31.212 1.00 36.16 241 VAL A N 1
ATOM 1940 C CA . VAL A 1 241 ? 26.813 0.287 -31.977 1.00 36.16 241 VAL A CA 1
ATOM 1941 C C . VAL A 1 241 ? 26.799 -0.991 -31.116 1.00 36.16 241 VAL A C 1
ATOM 1943 O O . VAL A 1 241 ? 26.261 -2.018 -31.529 1.00 36.16 241 VAL A O 1
ATOM 1946 N N . HIS A 1 242 ? 27.327 -0.957 -29.886 1.00 32.47 242 HIS A N 1
ATOM 1947 C CA . HIS A 1 242 ? 27.470 -2.166 -29.057 1.00 32.47 242 HIS A CA 1
ATOM 1948 C C . HIS A 1 242 ? 26.348 -2.400 -28.033 1.00 32.47 242 HIS A C 1
ATOM 1950 O O . HIS A 1 242 ? 26.235 -3.510 -27.512 1.00 32.47 242 HIS A O 1
ATOM 1956 N N . HIS A 1 243 ? 25.488 -1.413 -27.768 1.00 38.69 243 HIS A N 1
ATOM 1957 C CA . HIS A 1 243 ? 24.364 -1.581 -26.837 1.00 38.69 243 HIS A CA 1
ATOM 1958 C C . HIS A 1 243 ? 23.204 -2.394 -27.436 1.00 38.69 243 HIS A C 1
ATOM 1960 O O . HIS A 1 243 ? 22.601 -3.206 -26.732 1.00 38.69 243 HIS A O 1
ATOM 1966 N N . HIS A 1 244 ? 22.957 -2.283 -28.747 1.00 34.34 244 HIS A N 1
ATOM 1967 C CA . HIS A 1 244 ? 21.904 -3.051 -29.430 1.00 34.34 244 HIS A CA 1
ATOM 1968 C C . HIS A 1 244 ? 22.207 -4.556 -29.491 1.00 34.34 244 HIS A C 1
ATOM 1970 O O . HIS A 1 244 ? 21.315 -5.390 -29.334 1.00 34.34 244 HIS A O 1
ATOM 1976 N N . SER A 1 245 ? 23.482 -4.932 -29.654 1.00 35.38 245 SER A N 1
ATOM 1977 C CA . SER A 1 245 ? 23.902 -6.341 -29.663 1.00 35.38 245 SER A CA 1
ATOM 1978 C C . SER A 1 245 ? 23.937 -6.953 -28.260 1.00 35.38 245 SER A C 1
ATOM 1980 O O . SER A 1 245 ? 23.564 -8.115 -28.097 1.00 35.38 245 SER A O 1
ATOM 1982 N N . ARG A 1 246 ? 24.301 -6.174 -27.230 1.00 42.06 246 ARG A N 1
ATOM 1983 C CA . ARG A 1 246 ? 24.330 -6.642 -25.833 1.00 42.06 246 ARG A CA 1
ATOM 1984 C C . ARG A 1 246 ? 22.934 -6.795 -25.229 1.00 42.06 246 ARG A C 1
ATOM 1986 O O . ARG A 1 246 ? 22.697 -7.773 -24.527 1.00 42.06 246 ARG A O 1
ATOM 1993 N N . ASN A 1 247 ? 21.997 -5.906 -25.564 1.00 41.00 247 ASN A N 1
ATOM 1994 C CA . ASN A 1 247 ? 20.600 -6.023 -25.138 1.00 41.00 247 ASN A CA 1
ATOM 1995 C C . ASN A 1 247 ? 19.894 -7.218 -25.801 1.00 41.00 247 ASN A C 1
ATOM 1997 O O . ASN A 1 247 ? 19.149 -7.929 -25.129 1.00 41.00 247 ASN A O 1
ATOM 2001 N N . ARG A 1 248 ? 20.190 -7.514 -27.079 1.00 39.47 248 ARG A N 1
ATOM 2002 C CA . ARG A 1 248 ? 19.716 -8.743 -27.744 1.00 39.47 248 ARG A CA 1
ATOM 2003 C C . ARG A 1 248 ? 20.333 -10.008 -27.146 1.00 39.47 248 ARG A C 1
ATOM 2005 O O . ARG A 1 248 ? 19.616 -10.984 -26.957 1.00 39.47 248 ARG A O 1
ATOM 2012 N N . ALA A 1 249 ? 21.621 -9.981 -26.799 1.00 38.38 249 ALA A N 1
ATOM 2013 C CA . ALA A 1 249 ? 22.286 -11.107 -26.147 1.00 38.38 249 ALA A CA 1
ATOM 2014 C C . ALA A 1 249 ? 21.730 -11.372 -24.735 1.00 38.38 249 ALA A C 1
ATOM 2016 O O . ALA A 1 249 ? 21.456 -12.518 -24.399 1.00 38.38 249 ALA A O 1
ATOM 2017 N N . ALA A 1 250 ? 21.486 -10.333 -23.929 1.00 44.53 250 ALA A N 1
ATOM 2018 C CA . ALA A 1 250 ? 20.893 -10.477 -22.596 1.00 44.53 250 ALA A CA 1
ATOM 2019 C C . ALA A 1 250 ? 19.439 -10.985 -22.654 1.00 44.53 250 ALA A C 1
ATOM 2021 O O . ALA A 1 250 ? 19.071 -11.883 -21.896 1.00 44.53 250 ALA A O 1
ATOM 2022 N N . ALA A 1 251 ? 18.634 -10.482 -23.598 1.00 42.09 251 ALA A N 1
ATOM 2023 C CA . ALA A 1 251 ? 17.275 -10.970 -23.830 1.00 42.09 251 ALA A CA 1
ATOM 2024 C C . ALA A 1 251 ? 17.251 -12.429 -24.328 1.00 42.09 251 ALA A C 1
ATOM 2026 O O . ALA A 1 251 ? 16.408 -13.210 -23.891 1.00 42.09 251 ALA A O 1
ATOM 2027 N N . GLN A 1 252 ? 18.197 -12.829 -25.189 1.00 42.22 252 GLN A N 1
ATOM 2028 C CA . GLN A 1 252 ? 18.342 -14.223 -25.621 1.00 42.22 252 GLN A CA 1
ATOM 2029 C C . GLN A 1 252 ? 18.781 -15.142 -24.479 1.00 42.22 252 GLN A C 1
ATOM 2031 O O . GLN A 1 252 ? 18.206 -16.212 -24.337 1.00 42.22 252 GLN A O 1
ATOM 2036 N N . ILE A 1 253 ? 19.712 -14.718 -23.620 1.00 50.47 253 ILE A N 1
ATOM 2037 C CA . ILE A 1 253 ? 20.134 -15.497 -22.443 1.00 50.47 253 ILE A CA 1
ATOM 2038 C C . ILE A 1 253 ? 18.968 -15.691 -21.463 1.00 50.47 253 ILE A C 1
ATOM 2040 O O . ILE A 1 253 ? 18.782 -16.788 -20.940 1.00 50.47 253 ILE A O 1
ATOM 2044 N N . PHE A 1 254 ? 18.144 -14.662 -21.244 1.00 46.00 254 PHE A N 1
ATOM 2045 C CA . PHE A 1 254 ? 16.961 -14.771 -20.389 1.00 46.00 254 PHE A CA 1
ATOM 2046 C C . PHE A 1 254 ? 15.900 -15.712 -20.983 1.00 46.00 254 PHE A C 1
ATOM 2048 O O . PHE A 1 254 ? 15.405 -16.594 -20.285 1.00 46.00 254 PHE A O 1
ATOM 2055 N N . LEU A 1 255 ? 15.592 -15.593 -22.281 1.00 45.19 255 LEU A N 1
ATOM 2056 C CA . LEU A 1 255 ? 14.651 -16.495 -22.961 1.00 45.19 255 LEU A CA 1
ATOM 2057 C C . LEU A 1 255 ? 15.156 -17.944 -23.000 1.00 45.19 255 LEU A C 1
ATOM 2059 O O . LEU A 1 255 ? 14.369 -18.874 -22.835 1.00 45.19 255 LEU A O 1
ATOM 2063 N N . GLN A 1 256 ? 16.464 -18.137 -23.158 1.00 46.56 256 GLN A N 1
ATOM 2064 C CA . GLN A 1 256 ? 17.093 -19.452 -23.170 1.00 46.56 256 GLN A CA 1
ATOM 2065 C C . GLN A 1 256 ? 17.077 -20.085 -21.769 1.00 46.56 256 GLN A C 1
ATOM 2067 O O . GLN A 1 256 ? 16.670 -21.238 -21.637 1.00 46.56 256 GLN A O 1
ATOM 2072 N N . GLY A 1 257 ? 17.348 -19.310 -20.712 1.00 44.44 257 GLY A N 1
ATOM 2073 C CA . GLY A 1 257 ? 17.207 -19.763 -19.323 1.00 44.44 257 GLY A CA 1
ATOM 2074 C C . GLY A 1 257 ? 15.763 -20.096 -18.920 1.00 44.44 257 GLY A C 1
ATOM 2075 O O . GLY A 1 257 ? 15.531 -21.060 -18.194 1.00 44.44 257 GLY A O 1
ATOM 2076 N N . VAL A 1 258 ? 14.771 -19.355 -19.427 1.00 50.75 258 VAL A N 1
ATOM 2077 C CA . VAL A 1 258 ? 13.344 -19.669 -19.215 1.00 50.75 258 VAL A CA 1
ATOM 2078 C C . VAL A 1 258 ? 12.927 -20.936 -19.978 1.00 50.75 258 VAL A C 1
ATOM 2080 O O . VAL A 1 258 ? 12.154 -21.732 -19.445 1.00 50.75 258 VAL A O 1
ATOM 2083 N N . SER A 1 259 ? 13.466 -21.174 -21.181 1.00 43.53 259 SER A N 1
ATOM 2084 C CA . SER A 1 259 ? 13.203 -22.406 -21.944 1.00 43.53 259 SER A CA 1
ATOM 2085 C C . SER A 1 259 ? 13.806 -23.655 -21.288 1.00 43.53 259 SER A C 1
ATOM 2087 O O . SER A 1 259 ? 13.121 -24.666 -21.165 1.00 43.53 259 SER A O 1
ATOM 2089 N N . GLU A 1 260 ? 15.026 -23.561 -20.747 1.00 49.41 260 GLU A N 1
ATOM 2090 C CA . GLU A 1 260 ? 15.679 -24.672 -20.040 1.00 49.41 260 GLU A CA 1
ATOM 2091 C C . GLU A 1 260 ? 14.959 -25.034 -18.729 1.00 49.41 260 GLU A C 1
ATOM 2093 O O . GLU A 1 260 ? 14.886 -26.206 -18.355 1.00 49.41 260 GLU A O 1
ATOM 2098 N N . LEU A 1 261 ? 14.359 -24.051 -18.047 1.00 44.84 261 LEU A N 1
ATOM 2099 C CA . LEU A 1 261 ? 13.526 -24.290 -16.863 1.00 44.84 261 LEU A CA 1
ATOM 2100 C C . LEU A 1 261 ? 12.172 -24.937 -17.205 1.00 44.84 261 LEU A C 1
ATOM 2102 O O . LEU A 1 261 ? 11.650 -25.704 -16.394 1.00 44.84 261 LEU A O 1
ATOM 2106 N N . SER A 1 262 ? 11.623 -24.669 -18.395 1.00 42.38 262 SER A N 1
ATOM 2107 C CA . SER A 1 262 ? 10.396 -25.308 -18.889 1.00 42.38 262 SER A CA 1
ATOM 2108 C C . SER A 1 262 ? 10.633 -26.759 -19.330 1.00 42.38 262 SER A C 1
ATOM 2110 O O . SER A 1 262 ? 9.819 -27.624 -19.013 1.00 42.38 262 SER A O 1
ATOM 2112 N N . ASP A 1 263 ? 11.759 -27.054 -19.988 1.00 46.72 263 ASP A N 1
ATOM 2113 C CA . ASP A 1 263 ? 12.093 -28.414 -20.446 1.00 46.72 263 ASP A CA 1
ATOM 2114 C C . ASP A 1 263 ? 12.514 -29.346 -19.296 1.00 46.72 263 ASP A C 1
ATOM 2116 O O . ASP A 1 263 ? 12.279 -30.557 -19.342 1.00 46.72 263 ASP A O 1
ATOM 2120 N N . SER A 1 264 ? 13.057 -28.791 -18.207 1.00 48.38 264 SER A N 1
ATOM 2121 C CA . SER A 1 264 ? 13.420 -29.557 -17.006 1.00 48.38 264 SER A CA 1
ATOM 2122 C C . SER A 1 264 ? 12.200 -30.085 -16.223 1.00 48.38 264 SER A C 1
ATOM 2124 O O . SER A 1 264 ? 12.327 -31.021 -15.432 1.00 48.38 264 SER A O 1
ATOM 2126 N N . GLN A 1 265 ? 10.989 -29.560 -16.472 1.00 47.81 265 GLN A N 1
ATOM 2127 C CA . GLN A 1 265 ? 9.741 -30.094 -15.900 1.00 47.81 265 GLN A CA 1
ATOM 2128 C C . GLN A 1 265 ? 8.993 -31.088 -16.810 1.00 47.81 265 GLN A C 1
ATOM 2130 O O . GLN A 1 265 ? 8.014 -31.688 -16.364 1.00 47.81 265 GLN A O 1
ATOM 2135 N N . SER A 1 266 ? 9.460 -31.341 -18.039 1.00 46.78 266 SER A N 1
ATOM 2136 C CA . SER A 1 266 ? 8.838 -32.281 -18.990 1.00 46.78 266 SER A CA 1
ATOM 2137 C C . SER A 1 266 ? 9.714 -33.497 -19.337 1.00 46.78 266 SER A C 1
ATOM 2139 O O . SER A 1 266 ? 9.759 -33.932 -20.486 1.00 46.78 266 SER A O 1
ATOM 2141 N N . GLY A 1 267 ? 10.398 -34.083 -18.348 1.00 37.16 267 GLY A N 1
ATOM 2142 C CA . GLY A 1 267 ? 11.053 -35.397 -18.466 1.00 37.16 267 GLY A CA 1
ATOM 2143 C C . GLY A 1 267 ? 10.082 -36.561 -18.169 1.00 37.16 267 GLY A C 1
ATOM 2144 O O . GLY A 1 267 ? 9.298 -36.459 -17.225 1.00 37.16 267 GLY A O 1
ATOM 2145 N N . PRO A 1 268 ? 10.077 -37.670 -18.938 1.00 41.38 268 PRO A N 1
ATOM 2146 C CA . PRO A 1 268 ? 8.922 -38.558 -19.026 1.00 41.38 268 PRO A CA 1
ATOM 2147 C C . PRO A 1 268 ? 8.809 -39.567 -17.875 1.00 41.38 268 PRO A C 1
ATOM 2149 O O . PRO A 1 268 ? 9.702 -40.370 -17.609 1.00 41.38 268 PRO A O 1
ATOM 2152 N N . ASN A 1 269 ? 7.619 -39.595 -17.276 1.00 39.50 269 ASN A N 1
ATOM 2153 C CA . ASN A 1 269 ? 7.078 -40.744 -16.558 1.00 39.50 269 ASN A CA 1
ATOM 2154 C C . ASN A 1 269 ? 6.848 -41.915 -17.539 1.00 39.50 269 ASN A C 1
ATOM 2156 O O . ASN A 1 269 ? 5.993 -41.810 -18.418 1.00 39.50 269 ASN A O 1
ATOM 2160 N N . GLY A 1 270 ? 7.510 -43.061 -17.322 1.00 37.50 270 GLY A N 1
ATOM 2161 C CA . GLY A 1 270 ? 6.905 -44.375 -17.596 1.00 37.50 270 GLY A CA 1
ATOM 2162 C C . GLY A 1 270 ? 7.684 -45.421 -18.418 1.00 37.50 270 GLY A C 1
ATOM 2163 O O . GLY A 1 270 ? 7.764 -45.321 -19.634 1.00 37.50 270 GLY A O 1
ATOM 2164 N N . LYS A 1 271 ? 7.998 -46.531 -17.719 1.00 35.41 271 LYS A N 1
ATOM 2165 C CA . LYS A 1 271 ? 7.967 -47.966 -18.123 1.00 35.41 271 LYS A CA 1
ATOM 2166 C C . LYS A 1 271 ? 9.147 -48.622 -18.866 1.00 35.41 271 LYS A C 1
ATOM 2168 O O . LYS A 1 271 ? 9.351 -48.383 -20.046 1.00 35.41 271 LYS A O 1
ATOM 2173 N N . ALA A 1 272 ? 9.739 -49.624 -18.197 1.00 35.06 272 ALA A N 1
ATOM 2174 C CA . ALA A 1 272 ? 9.787 -51.070 -18.545 1.00 35.06 272 ALA A CA 1
ATOM 2175 C C . ALA A 1 272 ? 10.757 -51.747 -17.539 1.00 35.06 272 ALA A C 1
ATOM 2177 O O . ALA A 1 272 ? 11.895 -51.311 -17.437 1.00 35.06 272 ALA A O 1
ATOM 2178 N N . VAL A 1 273 ? 10.362 -52.588 -16.569 1.00 39.41 273 VAL A N 1
ATOM 2179 C CA . VAL A 1 273 ? 9.930 -54.006 -16.639 1.00 39.41 273 VAL A CA 1
ATOM 2180 C C . VAL A 1 273 ? 10.623 -54.804 -17.746 1.00 39.41 273 VAL A C 1
ATOM 2182 O O . VAL A 1 273 ? 10.299 -54.628 -18.918 1.00 39.41 273 VAL A O 1
ATOM 2185 N N . GLY A 1 274 ? 11.516 -55.706 -17.327 1.00 37.75 274 GLY A N 1
ATOM 2186 C CA . GLY A 1 274 ? 12.262 -56.666 -18.140 1.00 37.75 274 GLY A CA 1
ATOM 2187 C C . GLY A 1 274 ? 13.475 -57.165 -17.378 1.00 37.75 274 GLY A C 1
ATOM 2188 O O . GLY A 1 274 ? 14.510 -56.476 -17.467 1.00 37.75 274 GLY A O 1
#

pLDDT: mean 78.28, std 19.92, range [32.47, 95.94]

Radius of gyration: 27.36 Å; chains: 1; bounding box: 65×86×77 Å

Secondary structure (DSSP, 8-state):
-GGGSSS-EEEP-SS-HHHHHTSSEEESSTHHHHHIIIIIIHHHHHHHHHHHHHHHHHHHHHHHHHHHHHHHHTS----SS-HHHHHHIIIIITHHHHHHHHHH--SS-HHHHHH-GGGHHHHHTT-SS-HHHHHHHHHHHHHHHHHHHHHHHHHTTT----HHHHHHHHHHHHHHHHHHHHHHH-SS--HHHHHHHHHHHHHHHHHHHHHHHHHHHHSTTTHHHHHHHTTTSPPP---TTHHHHHHHHHHHHHHHHHHHHHHTT-PPP-----

Foldseek 3Di:
DQLVDPFHEFADDPPGVVSQVSGPHYHPDPVCVLLCCLPVVVLLLLLVQLLVLLLLLLVLLVVLLQVVVCLLVVNPPDGLADPVCVVCVNPPLQVQLSVCLSVPFDQDDSVVSSVCVVVCVCVVVVVSHDPVSSVVSSVVSNVQSVVLNVVLCVVCLPPPDDSNRSVLSSVLSSSVVSLVVSVVSGNDDDPVSVVRNVCSNVVSVVVVVVVVVVVVVVCVPCVVVVVVVCVVDDDPPDCPPVSNVSNVVSVVVVVVVVVVVVVVVPDDDDDDDD

Sequence (274 aa):
MIQVADVGVGISGQEGMQAVMASDFALPRFRYLQKLLLVHGHWCYSRLANMILYFFYKNAMFVALIFWYQFYCGFSGSAMIDQWYVIFFNLMFSAFPQLITGTLDKDVSAETLQQLPHLYGNGQNSEEYKPYMFWMNMIDAFYQSLVCFFIPYFAYADSDVDLFTWGTPIITLALCTILVHLGIETKTWTWINWSSIAFSLTLFFTVALCYNASCPDLLLPLQPLLDHADAAEGPPLLPAVHHHSRNRAAAQIFLQGVSELSDSQSGPNGKAVG